Protein AF-A0A059F4W1-F1 (afdb_monomer_lite)

Organism: NCBI:txid1288291

pLDDT: mean 73.57, std 13.27, range [33.0, 90.62]

Sequence (244 aa):
MSGSIVKYNHYIINFSDRKYMVKIEAQKPIFFHAFVGLFIDFLKERACNKANVSKEEYACIFYENGNKADLLIYELPKFLPILLCFTEENFRGRYDVFIDKRKKFSPFLSQNENFEAIKETIFTALDYDPYEILMFSIFYEFVSGGFRSVNDKNSERIFIIYYDRVGSSDTEYLDLNVLLEQWKKEKIVYDSVYEAYIFLVSKYYKCYGNRYNDKNDLLNNIRAFKWTAYNSLCDFFYSNVIKG

Foldseek 3Di:
DDDDDFDWDWDWDDDPPDIDIDIHGPPDPCVVVVVVVVVLVVLLVVLLVLLVHDPVRSCLLPPPDDLVLLVVCVVPVCFVPPPPCPDLVSLVVLVVQLLVVLVVVDPPPPDDDDPPLLLVVLCVLVVSDSLSSLLVVLLLCLQLVRNPWDADPVVRWIWRFGDLDDPDPDTDTDTPVVVSVVSCVSDDDDPGSSSSLSNSLSNCCVVNVVSDPDSVVSSVSSSVSSVSSSVSVCSSPVVDPPDD

Radius of gyration: 20.72 Å; chains: 1; bounding box: 54×34×72 Å

Secondary structure (DSSP, 8-state):
-------EEEEEEEETTEEEEEEEETT-TTHHHHHHHHHHHHHHHHHHHHHT--HHHHHHHHTSS--HHHHHHHH-TTSTT-----SHHHHHHHHHHHHHHHHHH-TT-SS---HHHHHHHHHHHTTT-HHHHHHHHHHHHHHTTTT-EEEETTTTEEEEEEESSTT---EEEEEHHHHHHHHHTT----SSHHHHHHHHHHHHHHHHGGG-SSHHHHHHHHHHHHHHHHHHHHHHHHS-----

Structure (mmCIF, N/CA/C/O backbone):
data_AF-A0A059F4W1-F1
#
_entry.id   AF-A0A059F4W1-F1
#
loop_
_atom_site.group_PDB
_atom_site.id
_atom_site.type_symbol
_atom_site.label_atom_id
_atom_site.label_alt_id
_atom_site.label_comp_id
_atom_site.label_asym_id
_atom_site.label_entity_id
_atom_site.label_seq_id
_atom_site.pdbx_PDB_ins_code
_atom_site.Cartn_x
_atom_site.Cartn_y
_atom_site.Cartn_z
_atom_site.occupancy
_atom_site.B_iso_or_equiv
_atom_site.auth_seq_id
_atom_site.auth_comp_id
_atom_site.auth_asym_id
_atom_site.auth_atom_id
_atom_site.pdbx_PDB_model_num
ATOM 1 N N . MET A 1 1 ? 28.830 -19.624 -43.739 1.00 43.19 1 MET A N 1
ATOM 2 C CA . MET A 1 1 ? 28.149 -19.181 -42.503 1.00 43.19 1 MET A CA 1
ATOM 3 C C . MET A 1 1 ? 27.152 -18.098 -42.887 1.00 43.19 1 MET A C 1
ATOM 5 O O . MET A 1 1 ? 27.571 -16.999 -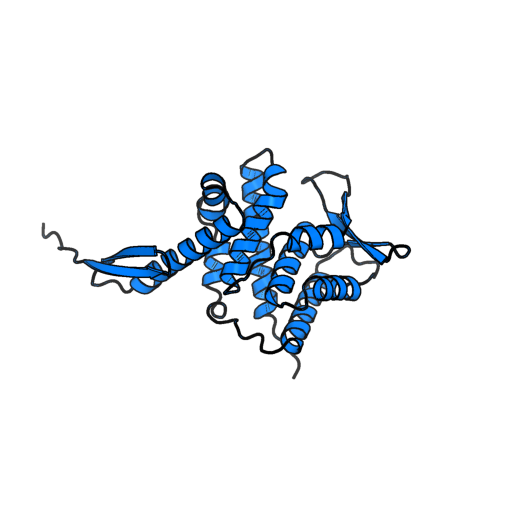43.216 1.00 43.19 1 MET A O 1
ATOM 9 N N . SER A 1 2 ? 25.860 -18.414 -42.964 1.00 43.94 2 SER A N 1
ATOM 10 C CA . SER A 1 2 ? 24.815 -17.423 -43.247 1.00 43.94 2 SER A CA 1
ATOM 11 C C . SER A 1 2 ? 24.409 -16.743 -41.939 1.00 43.94 2 SER A C 1
ATOM 13 O O . SER A 1 2 ? 23.657 -17.316 -41.153 1.00 43.94 2 SER A O 1
ATOM 15 N N . GLY A 1 3 ? 24.936 -15.546 -41.680 1.00 46.75 3 GLY A N 1
ATOM 16 C CA . GLY A 1 3 ? 24.460 -14.710 -40.580 1.00 46.75 3 GLY A CA 1
ATOM 17 C C . GLY A 1 3 ? 23.055 -14.207 -40.901 1.00 46.75 3 GLY A C 1
ATOM 18 O O . GLY A 1 3 ? 22.862 -13.496 -41.885 1.00 46.75 3 GLY A O 1
ATOM 19 N N . SER A 1 4 ? 22.059 -14.601 -40.113 1.00 56.94 4 SER A N 1
ATOM 20 C CA . SER A 1 4 ? 20.699 -14.080 -40.250 1.00 56.94 4 SER A CA 1
ATOM 21 C C . SER A 1 4 ? 20.681 -12.588 -39.906 1.00 56.94 4 SER A C 1
ATOM 23 O O . SER A 1 4 ? 21.020 -12.207 -38.785 1.00 56.94 4 SER A O 1
ATOM 25 N N . ILE A 1 5 ? 20.281 -11.739 -40.857 1.00 63.88 5 ILE A N 1
ATOM 26 C CA . ILE A 1 5 ? 20.076 -10.304 -40.620 1.00 63.88 5 ILE A CA 1
ATOM 27 C C . ILE A 1 5 ? 18.835 -10.138 -39.740 1.00 63.88 5 ILE A C 1
ATOM 29 O O . ILE A 1 5 ? 17.708 -10.348 -40.192 1.00 63.88 5 ILE A O 1
ATOM 33 N N . VAL A 1 6 ? 19.043 -9.743 -38.487 1.00 68.62 6 VAL A N 1
ATOM 34 C CA . VAL A 1 6 ? 17.960 -9.439 -37.548 1.00 68.62 6 VAL A CA 1
ATOM 35 C C . VAL A 1 6 ? 17.424 -8.032 -37.833 1.00 68.62 6 VAL A C 1
ATOM 37 O O . VAL A 1 6 ? 18.150 -7.044 -37.712 1.00 68.62 6 VAL A O 1
ATOM 40 N N . LYS A 1 7 ? 16.150 -7.927 -38.231 1.00 73.50 7 LYS A N 1
ATOM 41 C CA . LYS A 1 7 ? 15.464 -6.642 -38.461 1.00 73.50 7 LYS A CA 1
ATOM 42 C C . LYS A 1 7 ? 14.789 -6.155 -37.180 1.00 73.50 7 LYS A C 1
ATOM 44 O O . LYS A 1 7 ? 14.192 -6.949 -36.459 1.00 73.50 7 LYS A O 1
ATOM 49 N N . TYR A 1 8 ? 14.824 -4.847 -36.939 1.00 76.62 8 TYR A N 1
ATOM 50 C CA . TYR A 1 8 ? 14.195 -4.216 -35.778 1.00 76.62 8 TYR A CA 1
ATOM 51 C C . TYR A 1 8 ? 13.248 -3.093 -36.195 1.00 76.62 8 TYR A C 1
ATOM 53 O O . TYR A 1 8 ? 13.583 -2.285 -37.059 1.00 76.62 8 TYR A O 1
ATOM 61 N N . ASN A 1 9 ? 12.115 -3.010 -35.509 1.00 76.94 9 ASN A N 1
ATOM 62 C CA . ASN A 1 9 ? 11.211 -1.871 -35.514 1.00 76.94 9 ASN A CA 1
ATOM 63 C C . ASN A 1 9 ? 11.560 -0.952 -34.334 1.00 76.94 9 ASN A C 1
ATOM 65 O O . ASN A 1 9 ? 11.862 -1.428 -33.236 1.00 76.94 9 ASN A O 1
ATOM 69 N N . HIS A 1 10 ? 11.511 0.360 -34.563 1.00 77.69 10 HIS A N 1
ATOM 70 C CA . HIS A 1 10 ? 11.694 1.371 -33.524 1.00 77.69 10 HIS A CA 1
ATOM 71 C C . HIS A 1 10 ? 10.346 2.014 -33.221 1.00 77.69 10 HIS A C 1
ATOM 73 O O . HIS A 1 10 ? 9.635 2.424 -34.137 1.00 77.69 10 HIS A O 1
ATOM 79 N N . TYR A 1 11 ? 10.010 2.112 -31.942 1.00 73.62 11 TYR A N 1
ATOM 80 C CA . TYR A 1 11 ? 8.779 2.725 -31.465 1.00 73.62 11 TYR A CA 1
ATOM 81 C C . TYR A 1 11 ? 9.118 3.856 -30.505 1.00 73.62 11 TYR A C 1
ATOM 83 O O . TYR A 1 11 ? 10.045 3.731 -29.706 1.00 73.62 11 TYR A O 1
ATOM 91 N N . ILE A 1 12 ? 8.358 4.947 -30.573 1.00 74.00 12 ILE A N 1
ATOM 92 C CA . ILE A 1 12 ? 8.435 6.045 -29.610 1.00 74.00 12 ILE A CA 1
ATOM 93 C C . ILE A 1 12 ? 7.161 5.997 -28.775 1.00 74.00 12 ILE A C 1
ATOM 95 O O . ILE A 1 12 ? 6.064 6.147 -29.309 1.00 74.00 12 ILE A O 1
ATOM 99 N N . ILE A 1 13 ? 7.314 5.782 -27.472 1.00 70.94 13 ILE A N 1
ATOM 100 C CA . ILE A 1 13 ? 6.224 5.829 -26.499 1.00 70.94 13 ILE A CA 1
ATOM 101 C C . ILE A 1 13 ? 6.295 7.187 -25.808 1.00 70.94 13 ILE A C 1
ATOM 103 O O . ILE A 1 13 ? 7.327 7.535 -25.233 1.00 70.94 13 ILE A O 1
ATOM 107 N N . ASN A 1 14 ? 5.207 7.951 -25.878 1.00 69.81 14 ASN A N 1
ATOM 108 C CA . ASN A 1 14 ? 5.095 9.240 -25.204 1.00 69.81 14 ASN A CA 1
ATOM 109 C C . ASN A 1 14 ? 4.297 9.056 -23.909 1.00 69.81 14 ASN A C 1
ATOM 111 O O . ASN A 1 14 ? 3.126 8.682 -23.960 1.00 69.81 14 ASN A O 1
ATOM 115 N N . PHE A 1 15 ? 4.922 9.352 -22.777 1.00 71.12 15 PHE A N 1
ATOM 116 C CA . PHE A 1 15 ? 4.223 9.698 -21.542 1.00 71.12 15 PHE A CA 1
ATOM 117 C C . PHE A 1 15 ? 4.171 11.226 -21.437 1.00 71.12 15 PHE A C 1
ATOM 119 O O . PHE A 1 15 ? 4.943 11.909 -22.107 1.00 71.12 15 PHE A O 1
ATOM 126 N N . SER A 1 16 ? 3.237 11.771 -20.658 1.00 65.06 16 SER A N 1
ATOM 127 C CA . SER A 1 16 ? 2.853 13.195 -20.643 1.00 65.06 16 SER A CA 1
ATOM 128 C C . SER A 1 16 ? 4.031 14.183 -20.686 1.00 65.06 16 SER A C 1
ATOM 130 O O . SER A 1 16 ? 3.955 15.207 -21.357 1.00 65.06 16 SER A O 1
ATOM 132 N N . ASP A 1 17 ? 5.128 13.854 -20.007 1.00 70.44 17 ASP A N 1
ATOM 133 C CA . ASP A 1 17 ? 6.352 14.642 -19.864 1.00 70.44 17 ASP A CA 1
ATOM 134 C C . ASP A 1 17 ? 7.602 13.986 -20.494 1.00 70.44 17 ASP A C 1
ATOM 136 O O . ASP A 1 17 ? 8.687 14.569 -20.452 1.00 70.44 17 ASP A O 1
ATOM 140 N N . ARG A 1 18 ? 7.501 12.778 -21.074 1.00 68.94 18 ARG A N 1
ATOM 141 C CA . ARG A 1 18 ? 8.666 11.951 -21.451 1.00 68.94 18 ARG A CA 1
ATOM 142 C C . ARG A 1 18 ? 8.476 11.131 -22.716 1.00 68.94 18 ARG A C 1
ATOM 144 O O . ARG A 1 18 ? 7.377 10.719 -23.069 1.00 68.94 18 ARG A O 1
ATOM 151 N N . LYS A 1 19 ? 9.592 10.817 -23.375 1.00 72.25 19 LYS A N 1
ATOM 152 C CA . LYS A 1 19 ? 9.617 9.968 -24.572 1.00 72.25 19 LYS A CA 1
ATOM 153 C C . LYS A 1 19 ? 10.602 8.827 -24.389 1.00 72.25 19 LYS A C 1
ATOM 155 O O . LYS A 1 19 ? 11.774 9.067 -24.113 1.00 72.25 19 LYS A O 1
ATOM 160 N N . TYR A 1 20 ? 10.133 7.603 -24.594 1.00 72.50 20 TYR A N 1
ATOM 161 C CA . TYR A 1 20 ? 10.952 6.398 -24.536 1.00 72.50 20 TYR A CA 1
ATOM 162 C C . TYR A 1 20 ? 11.044 5.782 -25.928 1.00 72.50 20 TYR A C 1
ATOM 164 O O . TYR A 1 20 ? 10.028 5.575 -26.593 1.00 72.50 20 TYR A O 1
ATOM 172 N N . MET A 1 21 ? 12.265 5.487 -26.374 1.00 75.56 21 MET A N 1
ATOM 173 C CA . MET A 1 21 ? 12.501 4.778 -27.628 1.00 75.56 21 MET A CA 1
ATOM 174 C C . MET A 1 21 ? 12.698 3.289 -27.348 1.00 75.56 21 MET A C 1
ATOM 176 O O . MET A 1 21 ? 13.573 2.911 -26.572 1.00 75.56 21 MET A O 1
ATOM 180 N N . VAL A 1 22 ? 11.914 2.443 -28.013 1.00 74.56 22 VAL A N 1
ATOM 181 C CA . VAL A 1 22 ? 11.962 0.984 -27.866 1.00 74.56 22 VAL A CA 1
ATOM 182 C C . VAL A 1 22 ? 12.352 0.348 -29.182 1.00 74.56 22 VAL A C 1
ATOM 184 O O . VAL A 1 22 ? 11.767 0.646 -30.223 1.00 74.56 22 VAL A O 1
ATOM 187 N N . LYS A 1 23 ? 13.323 -0.561 -29.128 1.00 76.00 23 LYS A N 1
ATOM 188 C CA . LYS A 1 23 ? 13.773 -1.342 -30.276 1.00 76.00 23 LYS A CA 1
ATOM 189 C C . LYS A 1 23 ? 13.290 -2.781 -30.127 1.00 76.00 23 LYS A C 1
ATOM 191 O O . LYS A 1 23 ? 13.710 -3.477 -29.208 1.00 76.00 23 LYS A O 1
ATOM 196 N N . ILE A 1 24 ? 12.416 -3.228 -31.026 1.00 72.62 24 ILE A N 1
ATOM 197 C CA . ILE A 1 24 ? 11.825 -4.573 -30.992 1.00 72.62 24 ILE A CA 1
ATOM 198 C C . ILE A 1 24 ? 12.154 -5.304 -32.279 1.00 72.62 24 ILE A C 1
ATOM 200 O O . ILE A 1 24 ? 12.015 -4.767 -33.373 1.00 72.62 24 ILE A O 1
ATOM 204 N N . GLU A 1 25 ? 12.612 -6.540 -32.146 1.00 76.25 25 GLU A N 1
ATOM 205 C CA . GLU A 1 25 ? 12.881 -7.417 -33.279 1.00 76.25 25 GLU A CA 1
ATOM 206 C C . GLU A 1 25 ? 11.587 -7.675 -34.068 1.00 76.25 25 GLU A C 1
ATOM 208 O O . GLU A 1 25 ? 10.574 -8.068 -33.491 1.00 76.25 25 GLU A O 1
ATOM 213 N N . ALA A 1 26 ? 11.610 -7.447 -35.384 1.00 68.88 26 ALA A N 1
ATOM 214 C CA . ALA A 1 26 ? 10.421 -7.306 -36.235 1.00 68.88 26 ALA A CA 1
ATOM 215 C C . ALA A 1 26 ? 9.505 -8.548 -36.298 1.00 68.88 26 ALA A C 1
ATOM 217 O O . ALA A 1 26 ? 8.398 -8.458 -36.820 1.00 68.88 26 ALA A O 1
ATOM 218 N N . GLN A 1 27 ? 9.951 -9.693 -35.776 1.00 63.31 27 GLN A N 1
ATOM 219 C CA . GLN A 1 27 ? 9.205 -10.956 -35.755 1.00 63.31 27 GLN A CA 1
ATOM 220 C C . GLN A 1 27 ? 8.781 -11.407 -34.348 1.00 63.31 27 GLN A C 1
ATOM 222 O O . GLN A 1 27 ? 8.190 -12.475 -34.206 1.00 63.31 27 GLN A O 1
ATOM 227 N N . LYS A 1 28 ? 9.065 -10.627 -33.296 1.00 62.00 28 LYS A N 1
ATOM 228 C CA . LYS A 1 28 ? 8.727 -11.002 -31.917 1.00 62.00 28 LYS A CA 1
ATOM 229 C C . LYS A 1 28 ? 7.525 -10.202 -31.398 1.00 62.00 28 LYS A C 1
ATOM 231 O O . LYS A 1 28 ? 7.592 -8.974 -31.380 1.00 62.00 28 LYS A O 1
ATOM 236 N N . PRO A 1 29 ? 6.473 -10.850 -30.857 1.00 58.56 29 PRO A N 1
ATOM 237 C CA . PRO A 1 29 ? 5.315 -10.176 -30.253 1.00 58.56 29 PRO A CA 1
ATOM 238 C C . PRO A 1 29 ? 5.623 -9.551 -28.869 1.00 58.56 29 PRO A C 1
ATOM 240 O O . PRO A 1 29 ? 4.746 -9.399 -28.025 1.00 58.56 29 PRO A O 1
ATOM 243 N N . ILE A 1 30 ? 6.881 -9.167 -28.615 1.00 67.62 30 ILE A N 1
ATOM 244 C CA . ILE A 1 30 ? 7.380 -8.676 -27.317 1.00 67.62 30 ILE A CA 1
ATOM 245 C C . ILE A 1 30 ? 6.991 -7.207 -27.063 1.00 67.62 30 ILE A C 1
ATOM 247 O O . ILE A 1 30 ? 7.173 -6.714 -25.953 1.00 67.62 30 ILE A O 1
ATOM 251 N N . PHE A 1 31 ? 6.393 -6.509 -28.040 1.00 67.75 31 PHE A N 1
ATOM 252 C CA . PHE A 1 31 ? 6.017 -5.094 -27.903 1.00 67.75 31 PHE A CA 1
ATOM 253 C C . PHE A 1 31 ? 5.207 -4.806 -26.637 1.00 67.75 31 PHE A C 1
ATOM 255 O O . PHE A 1 31 ? 5.549 -3.887 -25.900 1.00 67.75 31 PHE A O 1
ATOM 262 N N . PHE A 1 32 ? 4.196 -5.627 -26.344 1.00 66.75 32 PHE A N 1
ATOM 263 C CA . PHE A 1 32 ? 3.373 -5.454 -25.148 1.00 66.75 32 PHE A CA 1
ATOM 264 C C . PHE A 1 32 ? 4.197 -5.552 -23.857 1.00 66.75 32 PHE A C 1
ATOM 266 O O . PHE A 1 32 ? 4.068 -4.703 -22.985 1.00 66.75 32 PHE A O 1
ATOM 273 N N . HIS A 1 33 ? 5.106 -6.523 -23.759 1.00 68.44 33 HIS A N 1
ATOM 274 C CA . HIS A 1 33 ? 5.934 -6.722 -22.566 1.00 68.44 33 HIS A CA 1
ATOM 275 C C . HIS A 1 33 ? 6.939 -5.580 -22.376 1.00 68.44 33 HIS A C 1
ATOM 277 O O . HIS A 1 33 ? 7.128 -5.099 -21.262 1.00 68.44 33 HIS A O 1
ATOM 283 N N . ALA A 1 34 ? 7.549 -5.107 -23.468 1.00 69.00 34 ALA A N 1
ATOM 284 C CA . ALA A 1 34 ? 8.458 -3.964 -23.432 1.00 69.00 34 ALA A CA 1
ATOM 285 C C . ALA A 1 34 ? 7.727 -2.661 -23.060 1.00 69.00 34 ALA A C 1
ATOM 287 O O . ALA A 1 34 ? 8.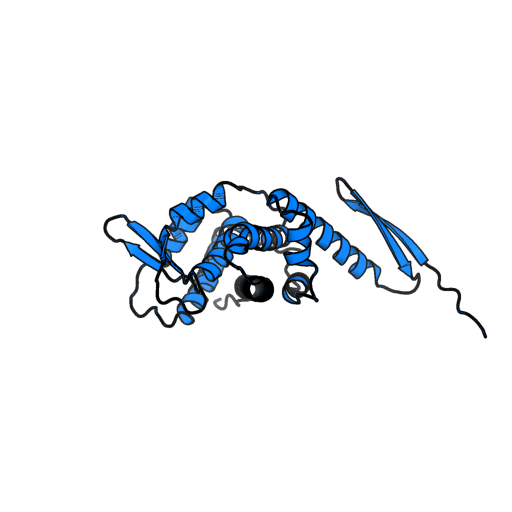234 -1.876 -22.262 1.00 69.00 34 ALA A O 1
ATOM 288 N N . PHE A 1 35 ? 6.524 -2.449 -23.601 1.00 72.25 35 PHE A N 1
ATOM 289 C CA . PHE A 1 35 ? 5.665 -1.321 -23.244 1.00 72.25 35 PHE A CA 1
ATOM 290 C C . PHE A 1 35 ? 5.259 -1.366 -21.765 1.00 72.25 35 PHE A C 1
ATOM 292 O O . PHE A 1 35 ? 5.414 -0.368 -21.067 1.00 72.25 35 PHE A O 1
ATOM 299 N N . VAL A 1 36 ? 4.792 -2.521 -21.280 1.00 72.44 36 VAL A N 1
ATOM 300 C CA . VAL A 1 36 ? 4.398 -2.714 -19.877 1.00 72.44 36 VAL A CA 1
ATOM 301 C C . VAL A 1 36 ? 5.580 -2.438 -18.950 1.00 72.44 36 VAL A C 1
ATOM 303 O O . VAL A 1 36 ? 5.426 -1.666 -18.012 1.00 72.44 36 VAL A O 1
ATOM 306 N N . GLY A 1 37 ? 6.773 -2.964 -19.248 1.00 74.62 37 GLY A N 1
ATOM 307 C CA . GLY A 1 37 ? 7.982 -2.681 -18.466 1.00 74.62 37 GLY A CA 1
ATOM 308 C C . GLY A 1 37 ? 8.304 -1.184 -18.365 1.00 74.62 37 GLY A C 1
ATOM 309 O O . GLY A 1 37 ? 8.544 -0.677 -17.274 1.00 74.62 37 GLY A O 1
ATOM 310 N N . LEU A 1 38 ? 8.228 -0.448 -19.477 1.00 76.25 38 LEU A N 1
ATOM 311 C CA . LEU A 1 38 ? 8.472 0.999 -19.472 1.00 76.25 38 LEU A CA 1
ATOM 312 C C . LEU A 1 38 ? 7.396 1.796 -18.740 1.00 76.25 38 LEU A C 1
ATOM 314 O O . LEU A 1 38 ? 7.713 2.760 -18.049 1.00 76.25 38 LEU A O 1
ATOM 318 N N . PHE A 1 39 ? 6.132 1.406 -18.888 1.00 75.94 39 PHE A N 1
ATOM 319 C CA . PHE A 1 39 ? 5.036 2.029 -18.156 1.00 75.94 39 PHE A CA 1
ATOM 320 C C . PHE A 1 39 ? 5.203 1.841 -16.646 1.00 75.94 39 PHE A C 1
ATOM 322 O O . PHE A 1 39 ? 5.005 2.774 -15.873 1.00 75.94 39 PHE A O 1
ATOM 329 N N . ILE A 1 40 ? 5.633 0.651 -16.233 1.00 76.88 40 ILE A N 1
ATOM 330 C CA . ILE A 1 40 ? 5.934 0.330 -14.842 1.00 76.88 40 ILE A CA 1
ATOM 331 C C . ILE A 1 40 ? 7.048 1.218 -14.305 1.00 76.88 40 ILE A C 1
ATOM 333 O O . ILE A 1 40 ? 6.881 1.834 -13.255 1.00 76.88 40 ILE A O 1
ATOM 337 N N . ASP A 1 41 ? 8.170 1.302 -15.013 1.00 79.88 41 ASP A N 1
ATOM 338 C CA . ASP A 1 41 ? 9.300 2.103 -14.554 1.00 79.88 41 ASP A CA 1
ATOM 339 C C . ASP A 1 41 ? 8.945 3.596 -14.504 1.00 79.88 41 ASP A C 1
ATOM 341 O O . ASP A 1 41 ? 9.318 4.280 -13.552 1.00 79.88 41 ASP A O 1
ATOM 345 N N . PHE A 1 42 ? 8.128 4.079 -15.447 1.00 80.50 42 PHE A N 1
ATOM 346 C CA . PHE A 1 42 ? 7.547 5.421 -15.392 1.00 80.50 42 PHE A CA 1
ATOM 347 C C . PHE A 1 42 ? 6.709 5.643 -14.121 1.00 80.50 42 PHE A C 1
ATOM 349 O O . PHE A 1 42 ? 6.906 6.638 -13.419 1.00 80.50 42 PHE A O 1
ATOM 356 N N . LEU A 1 43 ? 5.799 4.718 -13.791 1.00 78.94 43 LEU A N 1
ATOM 357 C CA . LEU A 1 43 ? 4.984 4.815 -12.577 1.00 78.94 43 LEU A CA 1
ATOM 358 C C . LEU A 1 43 ? 5.840 4.769 -11.310 1.00 78.94 43 LEU A C 1
ATOM 360 O O . LEU A 1 43 ? 5.574 5.527 -10.375 1.00 78.94 43 LEU A O 1
ATOM 364 N N . LYS A 1 44 ? 6.876 3.920 -11.277 1.00 84.12 44 LYS A N 1
ATOM 365 C CA . LYS A 1 44 ? 7.756 3.838 -10.111 1.00 84.12 44 LYS A CA 1
ATOM 366 C C . LYS A 1 44 ? 8.523 5.124 -9.896 1.00 84.12 44 LYS A C 1
ATOM 368 O O . LYS A 1 44 ? 8.545 5.632 -8.782 1.00 84.12 44 LYS A O 1
ATOM 373 N N . GLU A 1 45 ? 9.099 5.678 -10.954 1.00 81.81 45 GLU A N 1
ATOM 374 C CA . GLU A 1 45 ? 9.836 6.929 -10.857 1.00 81.81 45 GLU A CA 1
ATOM 375 C C . GLU A 1 45 ? 8.928 8.081 -10.413 1.00 81.81 45 GLU A C 1
ATOM 377 O O . GLU A 1 45 ? 9.275 8.828 -9.498 1.00 81.81 45 GLU A O 1
ATOM 382 N N . ARG A 1 46 ? 7.723 8.189 -10.987 1.00 80.81 46 ARG A N 1
ATOM 383 C CA . ARG A 1 46 ? 6.735 9.196 -10.581 1.00 80.81 46 ARG A CA 1
ATOM 384 C C . ARG A 1 46 ? 6.363 9.063 -9.099 1.00 80.81 46 ARG A C 1
ATOM 386 O O . ARG A 1 46 ? 6.345 10.069 -8.390 1.00 80.81 46 ARG A O 1
ATOM 393 N N . ALA A 1 47 ? 6.098 7.849 -8.619 1.00 80.69 47 ALA A N 1
ATOM 394 C CA . ALA A 1 47 ? 5.762 7.596 -7.218 1.00 80.69 47 ALA A CA 1
ATOM 395 C C . ALA A 1 47 ? 6.946 7.855 -6.265 1.00 80.69 47 ALA A C 1
ATOM 397 O O . ALA A 1 47 ? 6.759 8.462 -5.212 1.00 80.69 47 ALA A O 1
ATOM 398 N N . CYS A 1 48 ? 8.169 7.465 -6.635 1.00 83.25 48 CYS A N 1
ATOM 399 C CA . CYS A 1 48 ? 9.386 7.767 -5.875 1.00 83.25 48 CYS A CA 1
ATOM 400 C C . CYS A 1 48 ? 9.654 9.269 -5.776 1.00 83.25 48 CYS A C 1
ATOM 402 O O . CYS A 1 48 ? 9.964 9.756 -4.691 1.00 83.25 48 CYS A O 1
ATOM 404 N N . ASN A 1 49 ? 9.452 10.013 -6.865 1.00 82.62 49 ASN A N 1
ATOM 405 C CA . ASN A 1 49 ? 9.571 11.469 -6.857 1.00 82.62 49 ASN A CA 1
ATOM 406 C C . ASN A 1 49 ? 8.554 12.100 -5.898 1.00 82.62 49 ASN A C 1
ATOM 408 O O . ASN A 1 49 ? 8.925 12.940 -5.084 1.00 82.62 49 ASN A O 1
ATOM 412 N N . LYS A 1 50 ? 7.290 11.652 -5.930 1.00 80.19 50 LYS A N 1
ATOM 413 C CA . LYS A 1 50 ? 6.257 12.105 -4.981 1.00 80.19 50 LYS A CA 1
ATOM 414 C C . LYS A 1 50 ? 6.620 11.790 -3.522 1.00 80.19 50 LYS A C 1
ATOM 416 O O . LYS A 1 50 ? 6.334 12.589 -2.637 1.00 80.19 50 LYS A O 1
ATOM 421 N N . ALA A 1 51 ? 7.270 10.654 -3.272 1.00 81.56 51 ALA A N 1
ATOM 422 C CA . ALA A 1 51 ? 7.724 10.250 -1.943 1.00 81.56 51 ALA A CA 1
ATOM 423 C C . ALA A 1 51 ? 9.036 10.932 -1.490 1.00 81.56 51 ALA A C 1
ATOM 425 O O . ALA A 1 51 ? 9.404 10.800 -0.321 1.00 81.56 51 ALA A O 1
ATOM 426 N N . ASN A 1 52 ? 9.713 11.696 -2.358 1.00 86.31 52 ASN A N 1
ATOM 427 C CA . ASN A 1 52 ? 11.067 12.232 -2.148 1.00 86.31 52 ASN A CA 1
ATOM 428 C C . ASN A 1 52 ? 12.131 11.141 -1.915 1.00 86.31 52 ASN A C 1
ATOM 430 O O . ASN A 1 52 ? 12.972 11.275 -1.030 1.00 86.31 52 ASN A O 1
ATOM 434 N N . VAL A 1 53 ? 12.077 10.061 -2.697 1.00 87.75 53 VAL A N 1
ATOM 435 C CA . VAL A 1 53 ? 13.047 8.954 -2.668 1.00 87.75 53 VAL A CA 1
ATOM 436 C C . VAL A 1 53 ? 14.206 9.244 -3.631 1.00 87.75 53 VAL A C 1
ATOM 438 O O . VAL A 1 53 ? 13.977 9.593 -4.791 1.00 87.75 53 VAL A O 1
ATOM 441 N N . SER A 1 54 ? 15.451 9.097 -3.167 1.00 89.62 54 SER A N 1
ATOM 442 C CA . SER A 1 54 ? 16.672 9.308 -3.956 1.00 89.62 54 SER A CA 1
ATOM 443 C C . SER A 1 54 ? 16.861 8.229 -5.030 1.00 89.62 54 SER A C 1
ATOM 445 O O . SER A 1 54 ? 16.221 7.177 -5.021 1.00 89.62 54 SER A O 1
ATOM 447 N N . LYS A 1 55 ? 17.789 8.448 -5.967 1.00 87.19 55 LYS A N 1
ATOM 448 C CA . LYS A 1 55 ? 18.111 7.450 -6.997 1.00 87.19 55 LYS A CA 1
ATOM 449 C C . LYS A 1 55 ? 18.719 6.172 -6.402 1.00 87.19 55 LYS A C 1
ATOM 451 O O . LYS A 1 55 ? 18.454 5.075 -6.894 1.00 87.19 55 LYS A O 1
ATOM 456 N N . GLU A 1 56 ? 19.531 6.309 -5.361 1.00 87.69 56 GLU A N 1
ATOM 457 C CA . GLU A 1 56 ? 20.149 5.203 -4.629 1.00 87.69 56 GLU A CA 1
ATOM 458 C C . GLU A 1 56 ? 19.089 4.389 -3.879 1.00 87.69 56 GLU A C 1
ATOM 460 O O . GLU A 1 56 ? 19.069 3.160 -3.965 1.00 87.69 56 GLU A O 1
ATOM 465 N N . GLU A 1 57 ? 18.166 5.074 -3.205 1.00 88.44 57 GLU A N 1
ATOM 466 C CA . GLU A 1 57 ? 17.042 4.454 -2.502 1.00 88.44 57 GLU A CA 1
ATOM 467 C C . GLU A 1 57 ? 16.097 3.757 -3.489 1.00 88.44 57 GLU A C 1
ATOM 469 O O . GLU A 1 57 ? 15.720 2.606 -3.289 1.00 88.44 57 GLU A O 1
ATOM 474 N N . TYR A 1 58 ? 15.797 4.400 -4.619 1.00 88.25 58 TYR A N 1
ATOM 475 C CA . TYR A 1 58 ? 15.021 3.810 -5.707 1.00 88.25 58 TYR A CA 1
ATOM 476 C C . TYR A 1 58 ? 15.627 2.487 -6.194 1.00 88.25 58 TYR A C 1
ATOM 478 O O . TYR A 1 58 ? 14.921 1.482 -6.326 1.00 88.25 58 TYR A O 1
ATOM 486 N N . ALA A 1 59 ? 16.944 2.458 -6.415 1.00 85.38 59 ALA A N 1
ATOM 487 C CA . ALA A 1 59 ? 17.641 1.247 -6.828 1.00 85.38 59 ALA A CA 1
ATOM 488 C C . ALA A 1 59 ? 17.596 0.150 -5.753 1.00 85.38 59 ALA A C 1
ATOM 490 O O . ALA A 1 59 ? 17.386 -1.017 -6.090 1.00 85.38 59 ALA A O 1
ATOM 491 N N . CYS A 1 60 ? 17.723 0.526 -4.478 1.00 84.56 60 CYS A N 1
ATOM 492 C CA . CYS A 1 60 ? 17.570 -0.383 -3.341 1.00 84.56 60 CYS A CA 1
ATOM 493 C C . CYS A 1 60 ? 16.172 -1.025 -3.315 1.00 84.56 60 CYS A C 1
ATOM 495 O O . CYS A 1 60 ? 16.038 -2.237 -3.148 1.00 84.56 60 CYS A O 1
ATOM 497 N N . ILE A 1 61 ? 15.125 -0.230 -3.551 1.00 85.62 61 ILE A N 1
ATOM 498 C CA . ILE A 1 61 ? 13.739 -0.696 -3.491 1.00 85.62 61 ILE A CA 1
ATOM 499 C C . ILE A 1 61 ? 13.386 -1.584 -4.698 1.00 85.62 61 ILE A C 1
ATOM 501 O O . ILE A 1 61 ? 12.703 -2.597 -4.517 1.00 85.62 61 ILE A O 1
ATOM 505 N N . PHE A 1 62 ? 13.805 -1.229 -5.923 1.00 83.50 62 PHE A N 1
ATOM 506 C CA . PHE A 1 62 ? 13.247 -1.811 -7.161 1.00 83.50 62 PHE A CA 1
ATOM 507 C C . PHE A 1 62 ? 14.224 -2.540 -8.095 1.00 83.50 62 PHE A C 1
ATOM 509 O O . PHE A 1 62 ? 13.744 -3.233 -8.994 1.00 83.50 62 PHE A O 1
ATOM 516 N N . TYR A 1 63 ? 15.547 -2.425 -7.928 1.00 73.12 63 TYR A N 1
ATOM 517 C CA . TYR A 1 63 ? 16.511 -2.974 -8.898 1.00 73.12 63 TYR A CA 1
ATOM 518 C C . TYR A 1 63 ? 17.420 -4.098 -8.385 1.00 73.12 63 TYR A C 1
ATOM 520 O O . TYR A 1 63 ? 18.110 -4.714 -9.199 1.00 73.12 63 TYR A O 1
ATOM 528 N N . GLU A 1 64 ? 17.405 -4.455 -7.098 1.00 62.69 64 GLU A N 1
ATOM 529 C CA . GLU A 1 64 ? 18.168 -5.621 -6.630 1.00 62.69 64 GLU A CA 1
ATOM 530 C C . GLU A 1 64 ? 17.401 -6.943 -6.804 1.00 62.69 64 GLU A C 1
ATOM 532 O O . GLU A 1 64 ? 16.340 -7.151 -6.219 1.00 62.69 64 GLU A O 1
ATOM 537 N N . ASN A 1 65 ? 17.975 -7.844 -7.618 1.00 50.34 65 ASN A N 1
ATOM 538 C CA . ASN A 1 65 ? 17.589 -9.243 -7.846 1.00 50.34 65 ASN A CA 1
ATOM 539 C C . ASN A 1 65 ? 16.081 -9.527 -7.754 1.00 50.34 65 ASN A C 1
ATOM 541 O O . ASN A 1 65 ? 15.600 -10.117 -6.788 1.00 50.34 65 ASN A O 1
ATOM 545 N N . GLY A 1 66 ? 15.365 -9.141 -8.816 1.00 52.84 66 GLY A N 1
ATOM 546 C CA . GLY A 1 66 ? 14.094 -9.734 -9.239 1.00 52.84 66 GLY A CA 1
ATOM 547 C C . GLY A 1 66 ? 13.077 -9.937 -8.123 1.00 52.84 66 GLY A C 1
ATOM 548 O O . GLY A 1 66 ? 12.770 -11.076 -7.761 1.00 52.84 66 GLY A O 1
ATOM 549 N N . ASN A 1 67 ? 12.520 -8.850 -7.592 1.00 58.34 67 ASN A N 1
ATOM 550 C CA . ASN A 1 67 ? 11.408 -8.985 -6.669 1.00 58.34 67 ASN A CA 1
ATOM 551 C C . ASN A 1 67 ? 10.149 -9.433 -7.427 1.00 58.34 67 ASN A C 1
ATOM 553 O O . ASN A 1 67 ? 9.494 -8.647 -8.110 1.00 58.34 67 ASN A O 1
ATOM 557 N N . LYS A 1 68 ? 9.815 -10.722 -7.301 1.00 64.25 68 LYS A N 1
ATOM 558 C CA . LYS A 1 68 ? 8.632 -11.322 -7.927 1.00 64.25 68 LYS A CA 1
ATOM 559 C C . LYS A 1 68 ? 7.336 -10.638 -7.500 1.00 64.25 68 LYS A C 1
ATOM 561 O O . LYS A 1 68 ? 6.419 -10.621 -8.301 1.00 64.25 68 LYS A O 1
ATOM 566 N N . ALA A 1 69 ? 7.248 -10.061 -6.298 1.00 66.88 69 ALA A N 1
ATOM 567 C CA . ALA A 1 69 ? 6.026 -9.397 -5.838 1.00 66.88 69 ALA A CA 1
ATOM 568 C C . ALA A 1 69 ? 5.659 -8.190 -6.715 1.00 66.88 69 ALA A C 1
ATOM 570 O O . ALA A 1 69 ? 4.492 -8.027 -7.059 1.00 66.88 69 ALA A O 1
ATOM 571 N N . ASP A 1 70 ? 6.657 -7.412 -7.153 1.00 70.25 70 ASP A N 1
ATOM 572 C CA . ASP A 1 70 ? 6.427 -6.302 -8.081 1.00 70.25 70 ASP A CA 1
ATOM 573 C C . ASP A 1 70 ? 5.850 -6.836 -9.401 1.00 70.25 70 ASP A C 1
ATOM 575 O O . ASP A 1 70 ? 4.844 -6.326 -9.875 1.00 70.25 70 ASP A O 1
ATOM 579 N N . LEU A 1 71 ? 6.424 -7.919 -9.945 1.00 69.75 71 LEU A N 1
ATOM 580 C CA . LEU A 1 71 ? 5.941 -8.568 -11.173 1.00 69.75 71 LEU A CA 1
ATOM 581 C C . LEU A 1 71 ? 4.536 -9.170 -11.024 1.00 69.75 71 LEU A C 1
ATOM 583 O O . LEU A 1 71 ? 3.684 -8.979 -11.889 1.00 69.75 71 LEU A O 1
ATOM 587 N N . LEU A 1 72 ? 4.281 -9.853 -9.909 1.00 69.06 72 LEU A N 1
ATOM 588 C CA . LEU A 1 72 ? 3.024 -10.541 -9.628 1.00 69.06 72 LEU A CA 1
ATOM 589 C C . LEU A 1 72 ? 1.843 -9.576 -9.544 1.00 69.06 72 LEU A C 1
ATOM 591 O O . LEU A 1 72 ? 0.745 -9.927 -9.965 1.00 69.06 72 LEU A O 1
ATOM 595 N N . ILE A 1 73 ? 2.052 -8.357 -9.043 1.00 68.81 73 ILE A N 1
ATOM 596 C CA . ILE A 1 73 ? 0.999 -7.335 -9.013 1.00 68.81 73 ILE A CA 1
ATOM 597 C C . ILE A 1 73 ? 0.546 -6.962 -10.432 1.00 68.81 73 ILE A C 1
ATOM 599 O O . ILE A 1 73 ? -0.642 -6.722 -10.645 1.00 68.81 73 ILE A O 1
ATOM 603 N N . TYR A 1 74 ? 1.443 -6.978 -11.423 1.00 65.00 74 TYR A N 1
ATOM 604 C CA . TYR A 1 74 ? 1.078 -6.765 -12.831 1.00 65.00 74 TYR A CA 1
ATOM 605 C C . TYR A 1 74 ? 0.374 -7.967 -13.451 1.00 65.00 74 TYR A C 1
ATOM 607 O O . TYR A 1 74 ? -0.504 -7.793 -14.293 1.00 65.00 74 TYR A O 1
ATOM 615 N N . GLU A 1 75 ? 0.739 -9.173 -13.025 1.00 65.31 75 GLU A N 1
ATOM 616 C CA . GLU A 1 75 ? 0.115 -10.412 -13.486 1.00 65.31 75 GLU A CA 1
ATOM 617 C C . GLU A 1 75 ? -1.274 -10.644 -12.888 1.00 65.31 75 GLU A C 1
ATOM 619 O O . GLU A 1 75 ? -2.004 -11.489 -13.404 1.00 65.31 75 GLU A O 1
ATOM 624 N N . LEU A 1 76 ? -1.674 -9.898 -11.845 1.00 64.25 76 LEU A N 1
ATOM 625 C CA . LEU A 1 76 ? -3.039 -9.937 -11.322 1.00 64.25 76 LEU A CA 1
ATOM 626 C C . LEU A 1 76 ? -4.010 -9.553 -12.451 1.00 64.25 76 LEU A C 1
ATOM 628 O O . LEU A 1 76 ? -4.128 -8.363 -12.759 1.00 64.25 76 LEU A O 1
ATOM 632 N N . PRO A 1 77 ? -4.763 -10.515 -13.036 1.00 54.28 77 PRO A N 1
ATOM 633 C CA . PRO A 1 77 ? -5.468 -10.327 -14.312 1.00 54.28 77 PRO A CA 1
ATOM 634 C C . PRO A 1 77 ? -6.531 -9.227 -14.292 1.00 54.28 77 PRO A C 1
ATOM 636 O O . PRO A 1 77 ? -7.076 -8.859 -15.329 1.00 54.28 77 PRO A O 1
ATOM 639 N N . LYS A 1 78 ? -6.868 -8.730 -13.100 1.00 51.41 78 LYS A N 1
ATOM 640 C CA . LYS A 1 78 ? -7.904 -7.734 -12.870 1.00 51.41 78 LYS A CA 1
ATOM 641 C C . LYS A 1 78 ? -7.366 -6.344 -12.557 1.00 51.41 78 LYS A C 1
ATOM 643 O O . LYS A 1 78 ? -8.179 -5.443 -12.533 1.00 51.41 78 LYS A O 1
ATOM 648 N N . PHE A 1 79 ? -6.066 -6.139 -12.332 1.00 53.44 79 PHE A N 1
ATOM 649 C CA . PHE A 1 79 ? -5.553 -4.902 -11.722 1.00 53.44 79 PHE A CA 1
ATOM 650 C C . PHE A 1 79 ? -5.408 -3.722 -12.711 1.00 53.44 79 PHE A C 1
ATOM 652 O O . PHE A 1 79 ? -5.505 -2.567 -12.299 1.00 53.44 79 PHE A O 1
ATOM 659 N N . LEU A 1 80 ? -5.322 -3.993 -14.025 1.00 44.56 80 LEU A N 1
ATOM 660 C CA . LEU A 1 80 ? -5.299 -2.962 -15.078 1.00 44.56 80 LEU A CA 1
ATOM 661 C C . LEU A 1 80 ? -6.607 -2.153 -15.215 1.00 44.56 80 LEU A C 1
ATOM 663 O O . LEU A 1 80 ? -6.529 -1.022 -15.693 1.00 44.56 80 LEU A O 1
ATOM 667 N N . PRO A 1 81 ? -7.779 -2.668 -14.780 1.00 45.31 81 PRO A N 1
ATOM 668 C CA . PRO A 1 81 ? -8.942 -1.803 -14.591 1.00 45.31 81 PRO A CA 1
ATOM 669 C C . PRO A 1 81 ? -9.729 -2.006 -13.276 1.00 45.31 81 PRO A C 1
ATOM 671 O O . PRO A 1 81 ? -10.955 -1.888 -13.306 1.00 45.31 81 PRO A O 1
ATOM 674 N N . ILE A 1 82 ? -9.110 -2.222 -12.099 1.00 47.97 82 ILE A N 1
ATOM 675 C CA . ILE A 1 82 ? -9.863 -2.047 -10.822 1.00 47.97 82 ILE A CA 1
ATOM 676 C C . ILE A 1 82 ? -9.948 -0.565 -10.446 1.00 47.97 82 ILE A C 1
ATOM 678 O O . ILE A 1 82 ? -9.533 -0.133 -9.380 1.00 47.97 82 ILE A O 1
ATOM 682 N N . LEU A 1 83 ? -10.529 0.200 -11.366 1.00 48.81 83 LEU A N 1
ATOM 683 C CA . LEU A 1 83 ? -11.178 1.491 -11.141 1.00 48.81 83 LEU A CA 1
ATOM 684 C C . LEU A 1 83 ? -12.672 1.283 -10.798 1.00 48.81 83 LEU A C 1
ATOM 686 O O . LEU A 1 83 ? -13.476 2.200 -10.899 1.00 48.81 83 LEU A O 1
ATOM 690 N N . LEU A 1 84 ? -13.066 0.050 -10.452 1.00 46.03 84 LEU A N 1
ATOM 691 C CA . LEU A 1 84 ? -14.456 -0.415 -10.466 1.00 46.03 84 LEU A CA 1
ATOM 692 C C . LEU A 1 84 ? -14.897 -1.078 -9.148 1.00 46.03 84 LEU A C 1
ATOM 694 O O . LEU A 1 84 ? -15.757 -1.959 -9.140 1.00 46.03 84 LEU A O 1
ATOM 698 N N . CYS A 1 85 ? -14.353 -0.651 -8.005 1.00 47.94 85 CYS A N 1
ATOM 699 C CA . CYS A 1 85 ? -15.102 -0.769 -6.748 1.00 47.94 85 CYS A CA 1
ATOM 700 C C . CYS A 1 85 ? -16.205 0.303 -6.782 1.00 47.94 85 CYS A C 1
ATOM 702 O O . CYS A 1 85 ? -16.013 1.434 -6.361 1.00 47.94 85 CYS A O 1
ATOM 704 N N . PHE A 1 86 ? -17.326 -0.068 -7.408 1.00 57.09 86 PHE A N 1
ATOM 705 C CA . PHE A 1 86 ? -18.323 0.812 -8.029 1.00 57.09 86 PHE A CA 1
ATOM 706 C C . PHE A 1 86 ? -19.223 1.637 -7.095 1.00 57.09 86 PHE A C 1
ATOM 708 O O . PHE A 1 86 ? -20.065 2.369 -7.598 1.00 57.09 86 PHE A O 1
ATOM 715 N N . THR A 1 87 ? -19.060 1.555 -5.777 1.00 64.94 87 THR A N 1
ATOM 716 C CA . THR A 1 87 ? -19.706 2.426 -4.776 1.00 64.94 87 THR A CA 1
ATOM 717 C C . THR A 1 87 ? -18.932 2.315 -3.456 1.00 64.94 87 THR A C 1
ATOM 719 O O . THR A 1 87 ? -18.266 1.303 -3.219 1.00 64.94 87 THR A O 1
ATOM 722 N N . GLU A 1 88 ? -19.051 3.310 -2.575 1.00 69.94 88 GLU A N 1
ATOM 723 C CA . GLU A 1 88 ? -18.549 3.248 -1.190 1.00 69.94 88 GLU A CA 1
ATOM 724 C C . GLU A 1 88 ? -19.021 1.971 -0.467 1.00 69.94 88 GLU A C 1
ATOM 726 O O . GLU A 1 88 ? -18.236 1.283 0.182 1.00 69.94 88 GLU A O 1
ATOM 731 N N . GLU A 1 89 ? -20.283 1.583 -0.670 1.00 71.06 89 GLU A N 1
ATOM 732 C CA . GLU A 1 89 ? -20.884 0.372 -0.099 1.00 71.06 89 GLU A CA 1
ATOM 733 C C . GLU A 1 89 ? -20.169 -0.914 -0.550 1.00 71.06 89 GLU A C 1
ATOM 735 O O . GLU A 1 89 ? -19.836 -1.773 0.269 1.00 71.06 89 GLU A O 1
ATOM 740 N N . ASN A 1 90 ? -19.854 -1.028 -1.845 1.00 76.25 90 ASN A N 1
ATOM 741 C CA . ASN A 1 90 ? -19.121 -2.175 -2.383 1.00 76.25 90 ASN A CA 1
ATOM 742 C C . ASN A 1 90 ? -17.686 -2.244 -1.854 1.00 76.25 90 ASN A C 1
ATOM 744 O O . ASN A 1 90 ? -17.154 -3.336 -1.634 1.00 76.25 90 ASN A O 1
ATOM 748 N N . PHE A 1 91 ? -17.047 -1.086 -1.667 1.00 82.31 91 PHE A N 1
ATOM 749 C CA . PHE A 1 91 ? -15.734 -1.018 -1.041 1.00 82.31 91 PHE A CA 1
ATOM 750 C C . PHE A 1 91 ? -15.806 -1.477 0.417 1.00 82.31 91 PHE A C 1
ATOM 752 O O . PHE A 1 91 ? -15.050 -2.365 0.807 1.00 82.31 91 PHE A O 1
ATOM 759 N N . ARG A 1 92 ? -16.762 -0.951 1.192 1.00 83.12 92 ARG A N 1
ATOM 760 C CA . ARG A 1 92 ? -16.954 -1.288 2.608 1.00 83.12 92 ARG A CA 1
ATOM 761 C C . ARG A 1 92 ? -17.222 -2.779 2.811 1.00 83.12 92 ARG A C 1
ATOM 763 O O . ARG A 1 92 ? -16.551 -3.402 3.625 1.00 83.12 92 ARG A O 1
ATOM 770 N N . GLY A 1 93 ? -18.096 -3.383 2.004 1.00 83.31 93 GLY A N 1
ATOM 771 C CA . GLY A 1 93 ? -18.368 -4.823 2.076 1.00 83.31 93 GLY A CA 1
ATOM 772 C C . GLY A 1 93 ? -17.138 -5.694 1.777 1.00 83.31 93 GLY A C 1
ATOM 773 O O . GLY A 1 93 ? -16.907 -6.704 2.441 1.00 83.31 93 GLY A O 1
ATOM 774 N N . ARG A 1 94 ? -16.294 -5.296 0.814 1.00 83.62 94 ARG A N 1
ATOM 775 C CA . ARG A 1 94 ? -15.013 -5.982 0.551 1.00 83.62 94 ARG A CA 1
ATOM 776 C C . ARG A 1 94 ? -13.995 -5.755 1.660 1.00 83.62 94 ARG A C 1
ATOM 778 O O . ARG A 1 94 ? -13.247 -6.674 1.990 1.00 83.62 94 ARG A O 1
ATOM 785 N N . TYR A 1 95 ? -13.982 -4.556 2.231 1.00 86.19 95 TYR A N 1
ATOM 786 C CA . TYR A 1 95 ? -13.130 -4.209 3.357 1.00 86.19 95 TYR A CA 1
ATOM 787 C C . TYR A 1 95 ? -13.462 -5.057 4.590 1.00 86.19 95 TYR A C 1
ATOM 789 O O . TYR A 1 95 ? -12.556 -5.574 5.235 1.00 86.19 95 TYR A O 1
ATOM 797 N N . ASP A 1 96 ? -14.742 -5.308 4.859 1.00 84.88 96 ASP A N 1
ATOM 798 C CA . ASP A 1 96 ? -15.172 -6.166 5.968 1.00 84.88 96 ASP A CA 1
ATOM 799 C C . ASP A 1 96 ? -14.672 -7.604 5.801 1.00 84.88 96 ASP A C 1
ATOM 801 O O . ASP A 1 96 ? -14.092 -8.174 6.724 1.00 84.88 96 ASP A O 1
ATOM 805 N N . VAL A 1 97 ? -14.780 -8.166 4.592 1.00 83.75 97 VAL A N 1
ATOM 806 C CA . VAL A 1 97 ? -14.217 -9.492 4.276 1.00 83.75 97 VAL A CA 1
ATOM 807 C C . VAL A 1 97 ? -12.693 -9.497 4.423 1.00 83.75 97 VAL A C 1
ATOM 809 O O . VAL A 1 97 ? -12.115 -10.466 4.929 1.00 83.75 97 VAL A O 1
ATOM 812 N N . PHE A 1 98 ? -12.035 -8.424 3.982 1.00 84.19 98 PHE A N 1
ATOM 813 C CA . PHE A 1 98 ? -10.598 -8.242 4.137 1.00 84.19 98 PHE A CA 1
ATOM 814 C C . PHE A 1 98 ? -10.206 -8.280 5.620 1.00 84.19 98 PHE A C 1
ATOM 816 O O . PHE A 1 98 ? -9.376 -9.114 5.984 1.00 84.19 98 PHE A O 1
ATOM 823 N N . ILE A 1 99 ? -10.844 -7.483 6.477 1.00 81.50 99 ILE A N 1
ATOM 824 C CA . ILE A 1 99 ? -10.583 -7.435 7.921 1.00 81.50 99 ILE A CA 1
ATOM 825 C C . ILE A 1 99 ? -10.912 -8.766 8.607 1.00 81.50 99 ILE A C 1
ATOM 827 O O . ILE A 1 99 ? -10.108 -9.268 9.394 1.00 81.50 99 ILE A O 1
ATOM 831 N N . ASP A 1 100 ? -12.042 -9.392 8.281 1.00 79.56 100 ASP A N 1
ATOM 832 C CA . ASP A 1 100 ? -12.461 -10.663 8.880 1.00 79.56 100 ASP A CA 1
ATOM 833 C C . ASP A 1 100 ? -11.478 -11.805 8.618 1.00 79.56 100 ASP A C 1
ATOM 835 O O . ASP A 1 100 ? -11.299 -12.687 9.463 1.00 79.56 100 ASP A O 1
ATOM 839 N N . LYS A 1 101 ? -10.791 -11.794 7.472 1.00 79.12 101 LYS A N 1
ATOM 840 C CA . LYS A 1 101 ? -9.687 -12.727 7.234 1.00 79.12 101 LYS A CA 1
ATOM 841 C C . LYS A 1 101 ? -8.530 -12.483 8.202 1.00 79.12 101 LYS A C 1
ATOM 843 O O . LYS A 1 101 ? -8.023 -13.448 8.763 1.00 79.12 101 LYS A O 1
ATOM 848 N N . ARG A 1 102 ? -8.149 -11.227 8.460 1.00 77.12 102 ARG A N 1
ATOM 849 C CA . ARG A 1 102 ? -7.021 -10.881 9.350 1.00 77.12 102 ARG A CA 1
ATOM 850 C C . ARG A 1 102 ? -7.332 -11.228 10.799 1.00 77.12 102 ARG A C 1
ATOM 852 O O . ARG A 1 102 ? -6.471 -11.778 11.482 1.00 77.12 102 ARG A O 1
ATOM 859 N N . LYS A 1 103 ? -8.589 -11.050 11.223 1.00 71.50 103 LYS A N 1
ATOM 860 C CA . LYS A 1 103 ? -9.082 -11.528 12.527 1.00 71.50 103 LYS A CA 1
ATOM 861 C C . LYS A 1 103 ? -8.770 -13.012 12.758 1.00 71.50 103 LYS A C 1
ATOM 863 O O . LYS A 1 103 ? -8.425 -13.402 13.865 1.00 71.50 103 LYS A O 1
ATOM 868 N N . LYS A 1 104 ? -8.852 -13.860 11.728 1.00 66.56 104 LYS A N 1
ATOM 869 C CA . LYS A 1 104 ? -8.613 -15.310 11.870 1.00 66.56 104 LYS A CA 1
ATOM 870 C C . LYS A 1 104 ? -7.140 -15.686 12.029 1.00 66.56 104 LYS A C 1
ATOM 872 O O . LYS A 1 104 ? -6.854 -16.756 12.556 1.00 66.56 104 LYS A O 1
ATOM 877 N N . PHE A 1 105 ? -6.223 -14.840 11.568 1.00 62.25 105 PHE A N 1
ATOM 878 C CA . PHE A 1 105 ? -4.787 -15.126 11.559 1.00 62.25 105 PHE A CA 1
ATOM 879 C C . PHE A 1 105 ? -4.017 -14.445 12.691 1.00 62.25 105 PHE A C 1
ATOM 881 O O . PHE A 1 105 ? -2.803 -14.606 12.761 1.00 62.25 105 PHE A O 1
ATOM 888 N N . SER A 1 106 ? -4.693 -13.720 13.586 1.00 58.25 106 SER A N 1
ATOM 889 C CA . SER A 1 106 ? -4.057 -13.108 14.752 1.00 58.25 106 SER A CA 1
ATOM 890 C C . SER A 1 106 ? -4.213 -14.018 15.983 1.00 58.25 106 SER A C 1
ATOM 892 O O . SER A 1 106 ? -5.272 -14.024 16.617 1.00 58.25 106 SER A O 1
ATOM 894 N N . PRO A 1 107 ? -3.179 -14.804 16.354 1.00 48.53 107 PRO A N 1
ATOM 895 C CA . PRO A 1 107 ? -3.230 -15.739 17.484 1.00 48.53 107 PRO A CA 1
ATOM 896 C C . PRO A 1 107 ? -3.346 -15.054 18.860 1.00 48.53 107 PRO A C 1
ATOM 898 O O . PRO A 1 107 ? -3.435 -15.741 19.873 1.00 48.53 107 PRO A O 1
ATOM 901 N N . PHE A 1 108 ? -3.365 -13.716 18.911 1.00 50.38 108 PHE A N 1
ATOM 902 C CA . PHE A 1 108 ? -3.413 -12.915 20.140 1.00 50.38 108 PHE A CA 1
ATOM 903 C C . PHE A 1 108 ? -4.783 -12.267 20.412 1.00 50.38 108 PHE A C 1
ATOM 905 O O . PHE A 1 108 ? -4.931 -11.543 21.392 1.00 50.38 108 PHE A O 1
ATOM 912 N N . LEU A 1 109 ? -5.803 -12.536 19.587 1.00 48.31 109 LEU A N 1
ATOM 913 C CA . LEU A 1 109 ? -7.146 -11.942 19.699 1.00 48.31 109 LEU A CA 1
ATOM 914 C C . LEU A 1 109 ? -8.046 -12.575 20.774 1.00 48.31 109 LEU A C 1
ATOM 916 O O . LEU A 1 109 ? -9.271 -12.527 20.673 1.00 48.31 109 LEU A O 1
ATOM 920 N N . SER A 1 110 ? -7.480 -13.144 21.839 1.00 42.69 110 SER A N 1
ATOM 921 C CA . SER A 1 110 ? -8.286 -13.699 22.934 1.00 42.69 110 SER A CA 1
ATOM 922 C C . SER A 1 110 ? -9.030 -12.641 23.758 1.00 42.69 110 SER A C 1
ATOM 924 O O . SER A 1 110 ? -9.744 -13.002 24.689 1.00 42.69 110 SER A O 1
ATOM 926 N N . GLN A 1 111 ? -8.900 -11.350 23.447 1.00 47.41 111 GLN A N 1
ATOM 927 C CA . GLN A 1 111 ? -9.706 -10.294 24.050 1.00 47.41 111 GLN A CA 1
ATOM 928 C C . GLN A 1 111 ? -10.133 -9.317 22.955 1.00 47.41 111 GLN A C 1
ATOM 930 O O . GLN A 1 111 ? -9.310 -8.624 22.364 1.00 47.41 111 GLN A O 1
ATOM 935 N N . ASN A 1 112 ? -11.431 -9.325 22.644 1.00 52.09 112 ASN A N 1
ATOM 936 C CA . ASN A 1 112 ? -12.090 -8.274 21.879 1.00 52.09 112 ASN A CA 1
ATOM 937 C C . ASN A 1 112 ? -11.591 -6.905 22.350 1.00 52.09 112 ASN A C 1
ATOM 939 O O . ASN A 1 112 ? -11.690 -6.641 23.542 1.00 52.09 112 ASN A O 1
ATOM 943 N N . GLU A 1 113 ? -11.174 -6.033 21.429 1.00 57.78 113 GLU A N 1
ATOM 944 C CA . GLU A 1 113 ? -11.660 -4.651 21.415 1.00 57.78 113 GLU A CA 1
ATOM 945 C C . GLU A 1 113 ? -11.343 -3.929 20.092 1.00 57.78 113 GLU A C 1
ATOM 947 O O . GLU A 1 113 ? -10.268 -3.392 19.853 1.00 57.78 113 GLU A O 1
ATOM 952 N N . ASN A 1 114 ? -12.401 -3.893 19.274 1.00 68.00 114 ASN A N 1
ATOM 953 C CA . ASN A 1 114 ? -12.817 -2.787 18.417 1.00 68.00 114 ASN A CA 1
ATOM 954 C C . ASN A 1 114 ? -12.178 -2.619 17.023 1.00 68.00 114 ASN A C 1
ATOM 956 O O . ASN A 1 114 ? -11.826 -1.514 16.620 1.00 68.00 114 ASN A O 1
ATOM 960 N N . PHE A 1 115 ? -12.150 -3.700 16.231 1.00 75.06 115 PHE A N 1
ATOM 961 C CA . PHE A 1 115 ? -11.938 -3.621 14.773 1.00 75.06 115 PHE A CA 1
ATOM 962 C C . PHE A 1 115 ? -12.863 -2.612 14.085 1.00 75.06 115 PHE A C 1
ATOM 964 O O . PHE A 1 115 ? -12.424 -1.949 13.152 1.00 75.06 115 PHE A O 1
ATOM 971 N N . GLU A 1 116 ? -14.111 -2.478 14.549 1.00 79.88 116 GLU A N 1
ATOM 972 C CA . GLU A 1 116 ? -15.018 -1.456 14.023 1.00 79.88 116 GLU A CA 1
ATOM 973 C C . GLU A 1 116 ? -14.521 -0.049 14.358 1.00 79.88 116 GLU A C 1
ATOM 975 O O . GLU A 1 116 ? -14.449 0.767 13.454 1.00 79.88 116 GLU A O 1
ATOM 980 N N . ALA A 1 117 ? -14.073 0.244 15.585 1.00 80.50 117 ALA A N 1
ATOM 981 C CA . ALA A 1 117 ? -13.468 1.550 15.865 1.00 80.50 117 ALA A CA 1
ATOM 982 C C . ALA A 1 117 ? -12.203 1.801 15.039 1.00 80.50 117 ALA A C 1
ATOM 984 O O . ALA A 1 117 ? -12.073 2.885 14.492 1.00 80.50 117 ALA A O 1
ATOM 985 N N . ILE A 1 118 ? -11.308 0.816 14.880 1.00 82.81 118 ILE A N 1
ATOM 986 C CA . ILE A 1 118 ? -10.120 0.963 14.016 1.00 82.81 118 ILE A CA 1
ATOM 987 C C . ILE A 1 118 ? -10.545 1.318 12.589 1.00 82.81 118 ILE A C 1
ATOM 989 O O . ILE A 1 118 ? -10.036 2.274 12.006 1.00 82.81 118 ILE A O 1
ATOM 993 N N . LYS A 1 119 ? -11.499 0.563 12.039 1.00 86.69 119 LYS A N 1
ATOM 994 C CA . LYS A 1 119 ? -12.057 0.790 10.708 1.00 86.69 119 LYS A CA 1
ATOM 995 C C . LYS A 1 119 ? -12.675 2.184 10.597 1.00 86.69 119 LYS A C 1
ATOM 997 O O . LYS A 1 119 ? -12.302 2.920 9.693 1.00 86.69 119 LYS A O 1
ATOM 1002 N N . GLU A 1 120 ? -13.552 2.577 11.515 1.00 87.62 120 GLU A N 1
ATOM 1003 C CA . GLU A 1 120 ? -14.212 3.887 11.495 1.00 87.62 120 GLU A CA 1
ATOM 1004 C C . GLU A 1 120 ? -13.217 5.043 11.679 1.00 87.62 120 GLU A C 1
ATOM 1006 O O . GLU A 1 120 ? -13.332 6.061 10.995 1.00 87.62 120 GLU A O 1
ATOM 1011 N N . THR A 1 121 ? -12.193 4.884 12.526 1.00 88.75 121 THR A N 1
ATOM 1012 C CA . THR A 1 121 ? -11.096 5.854 12.665 1.00 88.75 121 THR A CA 1
ATOM 1013 C C . THR A 1 121 ? -10.342 6.020 11.348 1.00 88.75 121 THR A C 1
ATOM 1015 O O . THR A 1 121 ? -10.122 7.150 10.920 1.00 88.75 121 THR A O 1
ATOM 1018 N N . ILE A 1 122 ? -9.979 4.921 10.676 1.00 90.50 122 ILE A N 1
ATOM 1019 C CA . ILE A 1 122 ? -9.285 4.965 9.381 1.00 90.50 122 ILE A CA 1
ATOM 1020 C C . ILE A 1 122 ? -10.172 5.615 8.314 1.00 90.50 122 ILE A C 1
ATOM 1022 O O . ILE A 1 122 ? -9.718 6.518 7.616 1.00 90.50 122 ILE A O 1
ATOM 1026 N N . PHE A 1 123 ? -11.431 5.184 8.199 1.00 90.62 123 PHE A N 1
ATOM 1027 C CA . PHE A 1 123 ? -12.370 5.683 7.189 1.00 90.62 123 PHE A CA 1
ATOM 1028 C C . PHE A 1 123 ? -12.612 7.182 7.351 1.00 90.62 123 PHE A C 1
ATOM 1030 O O . PHE A 1 123 ? -12.481 7.938 6.390 1.00 90.62 123 PHE A O 1
ATOM 1037 N N . THR A 1 124 ? -12.886 7.615 8.582 1.00 90.31 124 THR A N 1
ATOM 1038 C CA . THR A 1 124 ? -13.107 9.026 8.908 1.00 90.31 124 THR A CA 1
ATOM 1039 C C . THR A 1 124 ? -11.852 9.853 8.661 1.00 90.31 124 THR A C 1
ATOM 1041 O O . THR A 1 124 ? -11.927 10.922 8.065 1.00 90.31 124 THR A O 1
ATOM 1044 N N . ALA A 1 125 ? -10.683 9.371 9.091 1.00 90.38 125 ALA A N 1
ATOM 1045 C CA . ALA A 1 125 ? -9.442 10.116 8.933 1.00 90.38 125 ALA A CA 1
ATOM 1046 C C . ALA A 1 125 ? -9.014 10.267 7.471 1.00 90.38 125 ALA A C 1
ATOM 1048 O O . ALA A 1 125 ? -8.300 11.218 7.169 1.00 90.38 125 ALA A O 1
ATOM 1049 N N . LEU A 1 126 ? -9.410 9.347 6.591 1.00 88.56 126 LEU A N 1
ATOM 1050 C CA . LEU A 1 126 ? -9.033 9.332 5.175 1.00 88.56 126 LEU A CA 1
ATOM 1051 C C . LEU A 1 126 ? -10.177 9.771 4.252 1.00 88.56 126 LEU A C 1
ATOM 1053 O O . LEU A 1 126 ? -10.168 9.440 3.070 1.00 88.56 126 LEU A O 1
ATOM 1057 N N . ASP A 1 127 ? -11.145 10.523 4.782 1.00 88.00 127 ASP A N 1
ATOM 1058 C CA . ASP A 1 127 ? -12.254 11.114 4.025 1.00 88.00 127 ASP A CA 1
ATOM 1059 C C . ASP A 1 127 ? -13.030 10.088 3.170 1.00 88.00 127 ASP A C 1
ATOM 1061 O O . ASP A 1 127 ? -13.525 10.419 2.093 1.00 88.00 127 ASP A O 1
ATOM 1065 N N . TYR A 1 128 ? -13.125 8.834 3.630 1.00 84.44 128 TYR A N 1
ATOM 1066 C CA . TYR A 1 128 ? -13.776 7.733 2.908 1.00 84.44 128 TYR A CA 1
ATOM 1067 C C . TYR A 1 128 ? -13.165 7.423 1.523 1.00 84.44 128 TYR A C 1
ATOM 1069 O O . TYR A 1 128 ? -13.795 6.738 0.717 1.00 84.44 128 TYR A O 1
ATOM 1077 N N . ASP A 1 129 ? -11.931 7.868 1.241 1.00 81.88 129 ASP A N 1
ATOM 1078 C CA . ASP A 1 129 ? -11.236 7.586 -0.019 1.00 81.88 129 ASP A CA 1
ATOM 1079 C C . ASP A 1 129 ? -10.806 6.102 -0.087 1.00 81.88 129 ASP A C 1
ATOM 1081 O O . ASP A 1 129 ? -9.946 5.663 0.686 1.00 81.88 129 ASP A O 1
ATOM 1085 N N . PRO A 1 130 ? -11.358 5.300 -1.022 1.00 79.56 130 PRO A N 1
ATOM 1086 C CA . PRO A 1 130 ? -11.074 3.868 -1.106 1.00 79.56 130 PRO A CA 1
ATOM 1087 C C . PRO A 1 130 ? -9.602 3.518 -1.356 1.00 79.56 130 PRO A C 1
ATOM 1089 O O . PRO A 1 130 ? -9.127 2.477 -0.893 1.00 79.56 130 PRO A O 1
ATOM 1092 N N . TYR A 1 131 ? -8.875 4.353 -2.104 1.00 77.44 131 TYR A N 1
ATOM 1093 C CA . TYR A 1 131 ? -7.472 4.105 -2.433 1.00 77.44 131 TYR A CA 1
ATOM 1094 C C . TYR A 1 131 ? -6.592 4.357 -1.217 1.00 77.44 131 TYR A C 1
ATOM 1096 O O . TYR A 1 131 ? -5.767 3.511 -0.868 1.00 77.44 131 TYR A O 1
ATOM 1104 N N . GLU A 1 132 ? -6.811 5.486 -0.548 1.00 82.81 132 GLU A N 1
ATOM 1105 C CA . GLU A 1 132 ? -6.107 5.845 0.682 1.00 82.81 132 GLU A CA 1
ATOM 1106 C C . GLU A 1 132 ? -6.387 4.823 1.786 1.00 82.81 132 GLU A C 1
ATOM 1108 O O . GLU A 1 132 ? -5.449 4.304 2.393 1.00 82.81 132 GLU A O 1
ATOM 1113 N N . ILE A 1 133 ? -7.656 4.454 1.995 1.00 87.88 133 ILE A N 1
ATOM 1114 C CA . ILE A 1 133 ? -8.044 3.474 3.016 1.00 87.88 133 ILE A CA 1
ATOM 1115 C C . ILE A 1 133 ? -7.393 2.121 2.752 1.00 87.88 133 ILE A C 1
ATOM 1117 O O . ILE A 1 133 ? -6.830 1.529 3.677 1.00 87.88 133 ILE A O 1
ATOM 1121 N N . LEU A 1 134 ? -7.445 1.612 1.517 1.00 86.69 134 LEU A N 1
ATOM 1122 C CA . LEU A 1 134 ? -6.855 0.313 1.202 1.00 86.69 134 LEU A CA 1
ATOM 1123 C C . LEU A 1 134 ? -5.333 0.336 1.380 1.00 86.69 134 LEU A C 1
ATOM 1125 O O . LEU A 1 134 ? -4.793 -0.558 2.030 1.00 86.69 134 LEU A O 1
ATOM 1129 N N . MET A 1 135 ? -4.640 1.354 0.856 1.00 87.75 135 MET A N 1
ATOM 1130 C CA . MET A 1 135 ? -3.181 1.445 0.984 1.00 87.75 135 MET A CA 1
ATOM 1131 C C . MET A 1 135 ? -2.747 1.609 2.438 1.00 87.75 135 MET A C 1
ATOM 1133 O O . MET A 1 135 ? -1.850 0.895 2.890 1.00 87.75 135 MET A O 1
ATOM 1137 N N . PHE A 1 136 ? -3.409 2.493 3.188 1.00 89.38 136 PHE A N 1
ATOM 1138 C CA . PHE A 1 136 ? -3.137 2.665 4.610 1.00 89.38 136 PHE A CA 1
ATOM 1139 C C . PHE A 1 136 ? -3.386 1.370 5.380 1.00 89.38 136 PHE A C 1
ATOM 1141 O O . PHE A 1 136 ? -2.599 1.013 6.247 1.00 89.38 136 PHE A O 1
ATOM 1148 N N . SER A 1 137 ? -4.441 0.626 5.051 1.00 89.31 137 SER A N 1
ATOM 1149 C CA . SER A 1 137 ? -4.772 -0.620 5.751 1.00 89.31 137 SER A CA 1
ATOM 1150 C C . SER A 1 137 ? -3.749 -1.725 5.503 1.00 89.31 137 SER A C 1
ATOM 1152 O O . SER A 1 137 ? -3.427 -2.465 6.425 1.00 89.31 137 SER A O 1
ATOM 1154 N N . ILE A 1 138 ? -3.194 -1.814 4.291 1.00 89.44 138 ILE A N 1
ATOM 1155 C CA . ILE A 1 138 ? -2.090 -2.734 3.974 1.00 89.44 138 ILE A CA 1
ATOM 1156 C C . ILE A 1 138 ? -0.819 -2.329 4.729 1.00 89.44 138 ILE A C 1
ATOM 1158 O O . ILE A 1 138 ? -0.125 -3.174 5.296 1.00 89.44 138 ILE A O 1
ATOM 1162 N N . PHE A 1 139 ? -0.513 -1.031 4.755 1.00 88.75 139 PHE A N 1
ATOM 1163 C CA . PHE A 1 139 ? 0.601 -0.505 5.537 1.00 88.75 139 PHE A CA 1
ATOM 1164 C C . PHE A 1 139 ? 0.436 -0.838 7.024 1.00 88.75 139 PHE A C 1
ATOM 1166 O O . PHE A 1 139 ? 1.337 -1.410 7.637 1.00 88.75 139 PHE A O 1
ATOM 1173 N N . TYR A 1 140 ? -0.743 -0.537 7.571 1.00 86.50 140 TYR A N 1
ATOM 1174 C CA . TYR A 1 140 ? -1.131 -0.796 8.948 1.00 86.50 140 TYR A CA 1
ATOM 1175 C C . TYR A 1 140 ? -1.018 -2.280 9.291 1.00 86.50 140 TYR A C 1
ATOM 1177 O O . TYR A 1 140 ? -0.416 -2.615 10.307 1.00 86.50 140 TYR A O 1
ATOM 1185 N N . GLU A 1 141 ? -1.524 -3.174 8.434 1.00 85.50 141 GLU A N 1
ATOM 1186 C CA . GLU A 1 141 ? -1.418 -4.629 8.588 1.00 85.50 141 GLU A CA 1
ATOM 1187 C C . GLU A 1 141 ? 0.027 -5.062 8.822 1.00 85.50 141 GLU A C 1
ATOM 1189 O O . GLU A 1 141 ? 0.298 -5.831 9.741 1.00 85.50 141 GLU A O 1
ATOM 1194 N N . PHE A 1 142 ? 0.962 -4.544 8.030 1.00 84.25 142 PHE A N 1
ATOM 1195 C CA . PHE A 1 142 ? 2.361 -4.914 8.163 1.00 84.25 142 PHE A CA 1
ATOM 1196 C C . PHE A 1 142 ? 2.990 -4.364 9.445 1.00 84.25 142 PHE A C 1
ATOM 1198 O O . PHE A 1 142 ? 3.573 -5.125 10.217 1.00 84.25 142 PHE A O 1
ATOM 1205 N N . VAL A 1 143 ? 2.854 -3.058 9.698 1.00 78.88 143 VAL A N 1
ATOM 1206 C CA . VAL A 1 143 ? 3.533 -2.405 10.834 1.00 78.88 143 VAL A CA 1
ATOM 1207 C C . VAL A 1 143 ? 2.963 -2.834 12.185 1.00 78.88 143 VAL A C 1
ATOM 1209 O O . VAL A 1 143 ? 3.694 -2.874 13.165 1.00 78.88 143 VAL A O 1
ATOM 1212 N N . SER A 1 144 ? 1.682 -3.198 12.236 1.00 76.00 144 SER A N 1
ATOM 1213 C CA . SER A 1 144 ? 1.013 -3.693 13.445 1.00 76.00 144 SER A CA 1
ATOM 1214 C C . SER A 1 144 ? 1.071 -5.215 13.600 1.00 76.00 144 SER A C 1
ATOM 1216 O O . SER A 1 144 ? 0.472 -5.753 14.525 1.00 76.00 144 SER A O 1
ATOM 1218 N N . GLY A 1 145 ? 1.718 -5.950 12.688 1.00 70.38 145 GLY A N 1
ATOM 1219 C CA . GLY A 1 145 ? 1.739 -7.415 12.741 1.00 70.38 145 GLY A CA 1
ATOM 1220 C C . GLY A 1 145 ? 0.346 -8.055 12.651 1.00 70.38 145 GLY A C 1
ATOM 1221 O O . GLY A 1 145 ? 0.051 -8.998 13.384 1.00 70.38 145 GLY A O 1
ATOM 1222 N N . GLY A 1 146 ? -0.515 -7.538 11.772 1.00 69.69 146 GLY A N 1
ATOM 1223 C CA . GLY A 1 146 ? -1.855 -8.066 11.515 1.00 69.69 146 GLY A CA 1
ATOM 1224 C C . GLY A 1 146 ? -2.960 -7.391 12.326 1.00 69.69 146 GLY A C 1
ATOM 1225 O O . GLY A 1 146 ? -3.812 -8.080 12.881 1.00 69.69 146 GLY A O 1
ATOM 1226 N N . PHE A 1 147 ? -2.961 -6.056 12.380 1.00 69.12 147 PHE A N 1
ATOM 1227 C CA . PHE A 1 147 ? -3.920 -5.237 13.135 1.00 69.12 147 PHE A CA 1
ATOM 1228 C C . PHE A 1 147 ? -3.830 -5.435 14.655 1.00 69.12 147 PHE A C 1
ATOM 1230 O O . PHE A 1 147 ? -4.839 -5.425 15.359 1.00 69.12 147 PHE A O 1
ATOM 1237 N N . ARG A 1 148 ? -2.619 -5.633 15.190 1.00 69.12 148 ARG A N 1
ATOM 1238 C CA . ARG A 1 148 ? -2.429 -5.746 16.637 1.00 69.12 148 ARG A CA 1
ATOM 1239 C C . ARG A 1 148 ? -2.438 -4.363 17.285 1.00 69.12 148 ARG A C 1
ATOM 1241 O O . ARG A 1 148 ? -1.520 -3.564 17.097 1.00 69.12 148 ARG A O 1
ATOM 1248 N N . SER A 1 149 ? -3.454 -4.101 18.098 1.00 70.31 149 SER A N 1
ATOM 1249 C CA . SER A 1 149 ? -3.603 -2.838 18.822 1.00 70.31 149 SER A CA 1
ATOM 1250 C C . SER A 1 149 ? -4.251 -3.012 20.194 1.00 70.31 149 SER A C 1
ATOM 1252 O O . SER A 1 149 ? -4.919 -4.012 20.450 1.00 70.31 149 SER A O 1
ATOM 1254 N N . VAL A 1 150 ? -4.085 -2.007 21.051 1.00 71.88 150 VAL A N 1
ATOM 1255 C CA . VAL A 1 150 ? -4.736 -1.858 22.357 1.00 71.88 150 VAL A CA 1
ATOM 1256 C C . VAL A 1 150 ? -5.551 -0.571 22.343 1.00 71.88 150 VAL A C 1
ATOM 1258 O O . VAL A 1 150 ? -5.060 0.464 21.897 1.00 71.88 150 VAL A O 1
ATOM 1261 N N . ASN A 1 151 ? -6.789 -0.631 22.828 1.00 69.62 151 ASN A N 1
ATOM 1262 C CA . ASN A 1 151 ? -7.631 0.546 22.989 1.00 69.62 151 ASN A CA 1
ATOM 1263 C C . ASN A 1 151 ? -7.513 1.072 24.424 1.00 69.62 151 ASN A C 1
ATOM 1265 O O . ASN A 1 151 ? -7.759 0.335 25.382 1.00 69.62 151 ASN A O 1
ATOM 1269 N N . ASP A 1 152 ? -7.141 2.338 24.579 1.00 68.50 152 ASP A N 1
ATOM 1270 C CA . ASP A 1 152 ? -7.256 3.022 25.858 1.00 68.50 152 ASP A CA 1
ATOM 1271 C C . ASP A 1 152 ? -8.680 3.562 26.020 1.00 68.50 152 ASP A C 1
ATOM 1273 O O . ASP A 1 152 ? -9.035 4.625 25.507 1.00 68.50 152 ASP A O 1
ATOM 1277 N N . LYS A 1 153 ? -9.487 2.828 26.793 1.00 66.19 153 LYS A N 1
ATOM 1278 C CA . LYS A 1 153 ? -10.893 3.154 27.079 1.00 66.19 153 LYS A CA 1
ATOM 1279 C C . LYS A 1 153 ? -11.107 4.550 27.664 1.00 66.19 153 LYS A C 1
ATOM 1281 O O . LYS A 1 153 ? -12.215 5.061 27.568 1.00 66.19 153 LYS A O 1
ATOM 1286 N N . ASN A 1 154 ? -10.091 5.153 28.284 1.00 68.19 154 ASN A N 1
ATOM 1287 C CA . ASN A 1 154 ? -10.222 6.473 28.903 1.00 68.19 154 ASN A CA 1
ATOM 1288 C C . ASN A 1 154 ? -9.988 7.620 27.916 1.00 68.19 154 ASN A C 1
ATOM 1290 O O . ASN A 1 154 ? -10.514 8.711 28.122 1.00 68.19 154 ASN A O 1
ATOM 1294 N N . SER A 1 155 ? -9.180 7.397 26.878 1.00 70.31 155 SER A N 1
ATOM 1295 C CA . SER A 1 155 ? -8.823 8.425 25.894 1.00 70.31 155 SER A CA 1
ATOM 1296 C C . SER A 1 155 ? -9.398 8.172 24.500 1.00 70.31 155 SER A C 1
ATOM 1298 O O . SER A 1 155 ? -9.198 9.005 23.618 1.00 70.31 155 SER A O 1
ATOM 1300 N N . GLU A 1 156 ? -10.084 7.039 24.303 1.00 69.69 156 GLU A N 1
ATOM 1301 C CA . GLU A 1 156 ? -10.556 6.529 23.005 1.00 69.69 156 GLU A CA 1
ATOM 1302 C C . GLU A 1 156 ? -9.423 6.388 21.970 1.00 69.69 156 GLU A C 1
ATOM 1304 O O . GLU A 1 156 ? -9.651 6.359 20.760 1.00 69.69 156 GLU A O 1
ATOM 1309 N N . ARG A 1 157 ? -8.171 6.301 22.439 1.00 78.31 157 ARG A N 1
ATOM 1310 C CA . ARG A 1 157 ? -6.992 6.181 21.580 1.00 78.31 157 ARG A CA 1
ATOM 1311 C C . ARG A 1 157 ? -6.675 4.728 21.293 1.00 78.31 157 ARG A C 1
ATOM 1313 O O . ARG A 1 157 ? -6.744 3.861 22.163 1.00 78.31 157 ARG A O 1
ATOM 1320 N N . ILE A 1 158 ? -6.247 4.487 20.061 1.00 77.94 158 ILE A N 1
ATOM 1321 C CA . ILE A 1 158 ? -5.842 3.171 19.581 1.00 77.94 158 ILE A CA 1
ATOM 1322 C C . ILE A 1 158 ? -4.321 3.156 19.485 1.00 77.94 158 ILE A C 1
ATOM 1324 O O . ILE A 1 158 ? -3.737 3.891 18.692 1.00 77.94 158 ILE A O 1
ATOM 1328 N N . PHE A 1 159 ? -3.682 2.296 20.270 1.00 77.62 159 PHE A N 1
ATOM 1329 C CA . PHE A 1 159 ? -2.237 2.117 20.280 1.00 77.62 159 PHE A CA 1
ATOM 1330 C C . PHE A 1 159 ? -1.845 0.844 19.541 1.00 77.62 159 PHE A C 1
ATOM 1332 O O . PHE A 1 159 ? -2.265 -0.254 19.892 1.00 77.62 159 PHE A O 1
ATOM 1339 N N . ILE A 1 160 ? -1.019 0.990 18.516 1.00 74.81 160 ILE A N 1
ATOM 1340 C CA . ILE A 1 160 ? -0.457 -0.092 17.715 1.00 74.81 160 ILE A CA 1
ATOM 1341 C C . ILE A 1 160 ? 0.641 -0.772 18.511 1.00 74.81 160 ILE A C 1
ATOM 1343 O O . ILE A 1 160 ? 1.548 -0.091 18.980 1.00 74.81 160 ILE A O 1
ATOM 1347 N N . ILE A 1 161 ? 0.591 -2.098 18.596 1.00 67.44 161 ILE A N 1
ATOM 1348 C CA . ILE A 1 161 ? 1.702 -2.889 19.114 1.00 67.44 161 ILE A CA 1
ATOM 1349 C C . ILE A 1 161 ? 2.604 -3.249 17.938 1.00 67.44 161 ILE A C 1
ATOM 1351 O O . ILE A 1 161 ? 2.192 -4.013 17.064 1.00 67.44 161 ILE A O 1
ATOM 1355 N N . TYR A 1 162 ? 3.835 -2.746 17.931 1.00 66.75 162 TYR A N 1
ATOM 1356 C CA . TYR A 1 162 ? 4.844 -3.173 16.965 1.00 66.75 162 TYR A CA 1
ATOM 1357 C C . TYR A 1 162 ? 6.141 -3.591 17.660 1.00 66.75 162 TYR A C 1
ATOM 1359 O O . TYR A 1 162 ? 6.436 -3.187 18.785 1.00 66.75 162 TYR A O 1
ATOM 1367 N N . TYR A 1 163 ? 6.899 -4.447 16.976 1.00 56.16 163 TYR A N 1
ATOM 1368 C CA . TYR A 1 163 ? 8.206 -4.916 17.419 1.00 56.16 163 TYR A CA 1
ATOM 1369 C C . TYR A 1 163 ? 9.272 -4.140 16.653 1.00 56.16 163 TYR A C 1
ATOM 1371 O O . TYR A 1 163 ? 9.423 -4.335 15.448 1.00 56.16 163 TYR A O 1
ATOM 1379 N N . ASP A 1 164 ? 9.982 -3.240 17.334 1.00 47.31 164 ASP A N 1
ATOM 1380 C CA . ASP A 1 164 ? 10.962 -2.359 16.686 1.00 47.31 164 ASP A CA 1
ATOM 1381 C C . ASP A 1 164 ? 12.183 -3.129 16.145 1.00 47.31 164 ASP A C 1
ATOM 1383 O O . ASP A 1 164 ? 12.849 -2.685 15.211 1.00 47.31 164 ASP A O 1
ATOM 1387 N N . ARG A 1 165 ? 12.464 -4.331 16.676 1.00 49.62 165 ARG A N 1
ATOM 1388 C CA . ARG A 1 165 ? 13.541 -5.207 16.195 1.00 49.62 165 ARG A CA 1
ATOM 1389 C C . ARG A 1 165 ? 13.114 -6.666 16.197 1.00 49.62 165 ARG A C 1
ATOM 1391 O O . ARG A 1 165 ? 12.451 -7.136 17.121 1.00 49.62 165 ARG A O 1
ATOM 1398 N N . VAL A 1 166 ? 13.565 -7.414 15.189 1.00 43.38 166 VAL A N 1
ATOM 1399 C CA . VAL A 1 166 ? 13.508 -8.881 15.214 1.00 43.38 166 VAL A CA 1
ATOM 1400 C C . VAL A 1 166 ? 14.267 -9.347 16.462 1.00 43.38 166 VAL A C 1
ATOM 1402 O O . VAL A 1 166 ? 15.489 -9.261 16.514 1.00 43.38 166 VAL A O 1
ATOM 1405 N N . GLY A 1 167 ? 13.535 -9.783 17.490 1.00 40.72 167 GLY A N 1
ATOM 1406 C CA . GLY A 1 167 ? 14.105 -10.281 18.745 1.00 40.72 167 GLY A CA 1
ATOM 1407 C C . GLY A 1 167 ? 14.168 -9.301 19.925 1.00 40.72 167 GLY A C 1
ATOM 1408 O O . GLY A 1 167 ? 14.712 -9.692 20.955 1.00 40.72 167 GLY A O 1
ATOM 1409 N N . SER A 1 168 ? 13.620 -8.077 19.847 1.00 46.69 168 SER A N 1
ATOM 1410 C CA . SER A 1 168 ? 13.461 -7.239 21.052 1.00 46.69 168 SER A CA 1
ATOM 1411 C C . SER A 1 168 ? 12.189 -7.602 21.823 1.00 46.69 168 SER A C 1
ATOM 1413 O O . SER A 1 168 ? 11.110 -7.731 21.246 1.00 46.69 168 SER A O 1
ATOM 1415 N N . SER A 1 169 ? 12.309 -7.736 23.146 1.00 45.50 169 SER A N 1
ATOM 1416 C CA . SER A 1 169 ? 11.185 -7.916 24.079 1.00 45.50 169 SER A CA 1
ATOM 1417 C C . SER A 1 169 ? 10.367 -6.643 24.305 1.00 45.50 169 SER A C 1
ATOM 1419 O O . SER A 1 169 ? 9.274 -6.712 24.868 1.00 45.50 169 SER A O 1
ATOM 1421 N N . ASP A 1 170 ? 10.891 -5.491 23.888 1.00 46.94 170 ASP A N 1
ATOM 1422 C CA . ASP A 1 170 ? 10.274 -4.200 24.156 1.00 46.94 170 ASP A CA 1
ATOM 1423 C C . ASP A 1 170 ? 9.089 -3.985 23.214 1.00 46.94 170 ASP A C 1
ATOM 1425 O O . ASP A 1 170 ? 9.216 -3.988 21.989 1.00 46.94 170 ASP A O 1
ATOM 1429 N N . THR A 1 171 ? 7.909 -3.873 23.821 1.00 58.25 171 THR A N 1
ATOM 1430 C CA . THR A 1 171 ? 6.652 -3.588 23.131 1.00 58.25 171 THR A CA 1
ATOM 1431 C C . THR A 1 171 ? 6.530 -2.079 22.999 1.00 58.25 171 THR A C 1
ATOM 1433 O O . THR A 1 171 ? 6.329 -1.392 24.002 1.00 58.25 171 THR A O 1
ATOM 1436 N N . GLU A 1 172 ? 6.660 -1.562 21.781 1.00 62.56 172 GLU A N 1
ATOM 1437 C CA . GLU A 1 172 ? 6.443 -0.144 21.509 1.00 62.56 172 GLU A CA 1
ATOM 1438 C C . GLU A 1 172 ? 4.988 0.108 21.109 1.00 62.56 172 GLU A C 1
ATOM 1440 O O . GLU A 1 172 ? 4.343 -0.722 20.460 1.00 62.56 172 GLU A O 1
ATOM 1445 N N . TYR A 1 173 ? 4.480 1.270 21.523 1.00 72.19 173 TYR A N 1
ATOM 1446 C CA . TYR A 1 173 ? 3.114 1.707 21.272 1.00 72.19 173 TYR A CA 1
ATOM 1447 C C . TYR A 1 173 ? 3.125 2.964 20.406 1.00 72.19 173 TYR A C 1
ATOM 1449 O O . TYR A 1 173 ? 3.698 3.982 20.795 1.00 72.19 173 TYR A O 1
ATOM 1457 N N . LEU A 1 174 ? 2.462 2.911 19.250 1.00 76.56 174 LEU A N 1
ATOM 1458 C CA . LEU A 1 174 ? 2.237 4.078 18.392 1.00 76.56 174 LEU A CA 1
ATOM 1459 C C . LEU A 1 174 ? 0.745 4.376 18.283 1.00 76.56 174 LEU A C 1
ATOM 1461 O O . LEU A 1 174 ? -0.038 3.500 17.938 1.00 76.56 174 LEU A O 1
ATOM 1465 N N . ASP A 1 175 ? 0.351 5.617 18.547 1.00 84.62 175 ASP A N 1
ATOM 1466 C CA . ASP A 1 175 ? -1.034 6.063 18.381 1.00 84.62 175 ASP A CA 1
ATOM 1467 C C . ASP A 1 175 ? -1.438 6.027 16.891 1.00 84.62 175 ASP A C 1
ATOM 1469 O O . ASP A 1 175 ? -0.756 6.600 16.034 1.00 84.62 175 ASP A O 1
ATOM 1473 N N . LEU A 1 176 ? -2.553 5.361 16.577 1.00 87.06 176 LEU A N 1
ATOM 1474 C CA . LEU A 1 176 ? -3.114 5.268 15.228 1.00 87.06 176 LEU A CA 1
ATOM 1475 C C . LEU A 1 176 ? -3.353 6.653 14.614 1.00 87.06 176 LEU A C 1
ATOM 1477 O O . LEU A 1 176 ? -3.077 6.846 13.432 1.00 87.06 176 LEU A O 1
ATOM 1481 N N . ASN A 1 177 ? -3.801 7.634 15.400 1.00 87.69 177 ASN A N 1
ATOM 1482 C CA . ASN A 1 177 ? -4.004 8.994 14.908 1.00 87.69 177 ASN A CA 1
ATOM 1483 C C . ASN A 1 177 ? -2.679 9.640 14.508 1.00 87.69 177 ASN A C 1
ATOM 1485 O O . ASN A 1 177 ? -2.608 10.298 13.476 1.00 87.69 177 ASN A O 1
ATOM 1489 N N . VAL A 1 178 ? -1.603 9.408 15.266 1.00 86.25 178 VAL A N 1
ATOM 1490 C CA . VAL A 1 178 ? -0.266 9.898 14.893 1.00 86.25 178 VAL A CA 1
ATOM 1491 C C . VAL A 1 178 ? 0.182 9.268 13.575 1.00 86.25 178 VAL A C 1
ATOM 1493 O O . VAL A 1 178 ? 0.706 9.973 12.712 1.00 86.25 178 VAL A O 1
ATOM 1496 N N . LEU A 1 179 ? -0.065 7.970 13.389 1.00 86.06 179 LEU A N 1
ATOM 1497 C CA . LEU A 1 179 ? 0.248 7.279 12.140 1.00 86.06 179 LEU A CA 1
ATOM 1498 C C . LEU A 1 179 ? -0.574 7.816 10.955 1.00 86.06 179 LEU A C 1
ATOM 1500 O O . LEU A 1 179 ? -0.024 8.039 9.879 1.00 86.06 179 LEU A O 1
ATOM 1504 N N . LEU A 1 180 ? -1.867 8.081 11.154 1.00 88.88 180 LEU A N 1
ATOM 1505 C CA . LEU A 1 180 ? -2.753 8.680 10.149 1.00 88.88 180 LEU A CA 1
ATOM 1506 C C . LEU A 1 180 ? -2.350 10.119 9.807 1.00 88.88 180 LEU A C 1
ATOM 1508 O O . LEU A 1 180 ? -2.367 10.500 8.641 1.00 88.88 180 LEU A O 1
ATOM 1512 N N . GLU A 1 181 ? -1.943 10.925 10.788 1.00 86.88 181 GLU A N 1
ATOM 1513 C CA . GLU A 1 181 ? -1.431 12.278 10.546 1.00 86.88 181 GLU A CA 1
ATOM 1514 C C . GLU A 1 181 ? -0.129 12.256 9.740 1.00 86.88 181 GLU A C 1
ATOM 1516 O O . GLU A 1 181 ? 0.033 13.021 8.788 1.00 86.88 181 GLU A O 1
ATOM 1521 N N . GLN A 1 182 ? 0.797 11.351 10.072 1.00 82.12 182 GLN A N 1
ATOM 1522 C CA . GLN A 1 182 ? 2.005 11.139 9.270 1.00 82.12 182 GLN A CA 1
ATOM 1523 C C . GLN A 1 182 ? 1.654 10.696 7.850 1.00 82.12 182 GLN A C 1
ATOM 1525 O O . GLN A 1 182 ? 2.250 11.181 6.889 1.00 82.12 182 GLN A O 1
ATOM 1530 N N . TRP A 1 183 ? 0.653 9.827 7.710 1.00 84.75 183 TRP A N 1
ATOM 1531 C CA . TRP A 1 183 ? 0.183 9.381 6.412 1.00 84.75 183 TRP A CA 1
ATOM 1532 C C . TRP A 1 183 ? -0.389 10.541 5.578 1.00 84.75 183 TRP A C 1
ATOM 1534 O O . TRP A 1 183 ? 0.000 10.701 4.421 1.00 84.75 183 TRP A O 1
ATOM 1544 N N . LYS A 1 184 ? -1.231 11.394 6.172 1.00 83.00 184 LYS A N 1
ATOM 1545 C CA . LYS A 1 184 ? -1.911 12.521 5.507 1.00 83.00 184 LYS A CA 1
ATOM 1546 C C . LYS A 1 184 ? -1.015 13.692 5.124 1.00 83.00 184 LYS A C 1
ATOM 1548 O O . LYS A 1 184 ? -1.327 14.394 4.164 1.00 83.00 184 LYS A O 1
ATOM 1553 N N . LYS A 1 185 ? 0.090 13.925 5.843 1.00 75.88 185 LYS A N 1
ATOM 1554 C CA . LYS A 1 185 ? 1.053 14.997 5.506 1.00 75.88 185 LYS A CA 1
ATOM 1555 C C . LYS A 1 185 ? 1.596 14.890 4.080 1.00 75.88 185 LYS A C 1
ATOM 1557 O O . LYS A 1 185 ? 2.062 15.878 3.526 1.00 75.88 185 LYS A O 1
ATOM 1562 N N . GLU A 1 186 ? 1.497 13.708 3.486 1.00 66.50 186 GLU A N 1
ATOM 1563 C CA . GLU A 1 186 ? 1.905 13.410 2.121 1.00 66.50 186 GLU A CA 1
ATOM 1564 C C . GLU A 1 186 ? 0.681 13.045 1.265 1.00 66.50 186 GLU A C 1
ATOM 1566 O O . GLU A 1 186 ? 0.699 12.030 0.573 1.00 66.50 186 GLU A O 1
ATOM 1571 N N . LYS A 1 187 ? -0.413 13.827 1.355 1.00 60.69 187 LYS A N 1
ATOM 1572 C CA . LYS A 1 187 ? -1.642 13.593 0.575 1.00 60.69 187 LYS A CA 1
ATOM 1573 C C . LYS A 1 187 ? -1.302 13.588 -0.911 1.00 60.69 187 LYS A C 1
ATOM 1575 O O . LYS A 1 187 ? -0.831 14.590 -1.453 1.00 60.69 187 LYS A O 1
ATOM 1580 N N . ILE A 1 188 ? -1.527 12.453 -1.561 1.00 62.66 188 ILE A N 1
ATOM 1581 C CA . ILE A 1 188 ? -1.123 12.230 -2.943 1.00 62.66 188 ILE A CA 1
ATOM 1582 C C . ILE A 1 188 ? -2.310 11.707 -3.732 1.00 62.66 188 ILE A C 1
ATOM 1584 O O . ILE A 1 188 ? -3.019 10.804 -3.317 1.00 62.66 188 ILE A O 1
ATOM 1588 N N . VAL A 1 189 ? -2.504 12.287 -4.912 1.00 65.38 189 VAL A N 1
ATOM 1589 C CA . VAL A 1 189 ? -3.474 11.787 -5.882 1.00 65.38 189 VAL A CA 1
ATOM 1590 C C . VAL A 1 189 ? -2.840 10.609 -6.618 1.00 65.38 189 VAL A C 1
ATOM 1592 O O . VAL A 1 189 ? -1.766 10.763 -7.222 1.00 65.38 189 VAL A O 1
ATOM 1595 N N . TYR A 1 190 ? -3.487 9.446 -6.547 1.00 68.38 190 TYR A N 1
ATOM 1596 C CA . TYR A 1 190 ? -3.141 8.266 -7.337 1.00 68.38 190 TYR A CA 1
ATOM 1597 C C . TYR A 1 190 ? -4.085 8.160 -8.532 1.00 68.38 190 TYR A C 1
ATOM 1599 O O . TYR A 1 190 ? -5.299 8.264 -8.378 1.00 68.38 190 TYR A O 1
ATOM 1607 N N . ASP A 1 191 ? -3.533 7.875 -9.707 1.00 64.19 191 ASP A N 1
ATOM 1608 C CA . ASP A 1 191 ? -4.328 7.636 -10.916 1.00 64.19 191 ASP A CA 1
ATOM 1609 C C . ASP A 1 191 ? -4.694 6.146 -11.068 1.00 64.19 191 ASP A C 1
ATOM 1611 O O . ASP A 1 191 ? -5.464 5.762 -11.948 1.00 64.19 191 ASP A O 1
ATOM 1615 N N . SER A 1 192 ? -4.108 5.273 -10.237 1.00 68.06 192 SER A N 1
ATOM 1616 C CA . SER A 1 192 ? -4.357 3.829 -10.245 1.00 68.06 192 SER A CA 1
ATOM 1617 C C . SER A 1 192 ? -3.922 3.154 -8.943 1.00 68.06 192 SER A C 1
ATOM 1619 O O . SER A 1 192 ? -3.038 3.643 -8.238 1.00 68.06 192 SER A O 1
ATOM 1621 N N . VAL A 1 193 ? -4.451 1.954 -8.679 1.00 71.62 193 VAL A N 1
ATOM 1622 C CA . VAL A 1 193 ? -3.985 1.099 -7.570 1.00 71.62 193 VAL A CA 1
ATOM 1623 C C . VAL A 1 193 ? -2.503 0.712 -7.744 1.00 71.62 193 VAL A C 1
ATOM 1625 O O . VAL A 1 193 ? -1.815 0.464 -6.761 1.00 71.62 193 VAL A O 1
ATOM 1628 N N . TYR A 1 194 ? -1.966 0.701 -8.974 1.00 75.19 194 TYR A N 1
ATOM 1629 C CA . TYR A 1 194 ? -0.538 0.432 -9.207 1.00 75.19 194 TYR A CA 1
ATOM 1630 C C . TYR A 1 194 ? 0.332 1.567 -8.698 1.00 75.19 194 TYR A C 1
ATOM 1632 O O . TYR A 1 194 ? 1.328 1.329 -8.020 1.00 75.19 194 TYR A O 1
ATOM 1640 N N . GLU A 1 195 ? -0.053 2.801 -9.017 1.00 75.50 195 GLU A N 1
ATOM 1641 C CA . GLU A 1 195 ? 0.624 3.976 -8.485 1.00 75.50 195 GLU A CA 1
ATOM 1642 C C . GLU A 1 195 ? 0.524 3.999 -6.954 1.00 75.50 195 GLU A C 1
ATOM 1644 O O . GLU A 1 195 ? 1.524 4.250 -6.285 1.00 75.50 195 GLU A O 1
ATOM 1649 N N . ALA A 1 196 ? -0.641 3.637 -6.410 1.00 78.69 196 ALA A N 1
ATOM 1650 C CA . ALA A 1 196 ? -0.869 3.535 -4.974 1.00 78.69 196 ALA A CA 1
ATOM 1651 C C . ALA A 1 196 ? 0.027 2.465 -4.309 1.00 78.69 196 ALA A C 1
ATOM 1653 O O . ALA A 1 196 ? 0.655 2.742 -3.291 1.00 78.69 196 ALA A O 1
ATOM 1654 N N . TYR A 1 197 ? 0.179 1.278 -4.916 1.00 83.69 197 TYR A N 1
ATOM 1655 C CA . TYR A 1 197 ? 1.099 0.234 -4.443 1.00 83.69 197 TYR A CA 1
ATOM 1656 C C . TYR A 1 197 ? 2.557 0.699 -4.462 1.00 83.69 197 TYR A C 1
ATOM 1658 O O . TYR A 1 197 ? 3.292 0.502 -3.494 1.00 83.69 197 TYR A O 1
ATOM 1666 N N . ILE A 1 198 ? 3.006 1.308 -5.561 1.00 82.88 198 ILE A N 1
ATOM 1667 C CA . ILE A 1 198 ? 4.404 1.725 -5.645 1.00 82.88 198 ILE A CA 1
ATOM 1668 C C . ILE A 1 198 ? 4.685 2.824 -4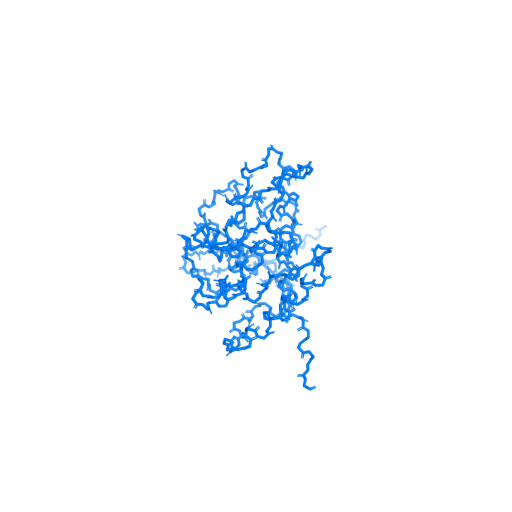.617 1.00 82.88 198 ILE A C 1
ATOM 1670 O O . ILE A 1 198 ? 5.720 2.804 -3.949 1.00 82.88 198 ILE A O 1
ATOM 1674 N N . PHE A 1 199 ? 3.734 3.738 -4.435 1.00 83.69 199 PHE A N 1
ATOM 1675 C CA . PHE A 1 199 ? 3.812 4.749 -3.395 1.00 83.69 199 PHE A CA 1
ATOM 1676 C C . PHE A 1 199 ? 3.854 4.136 -1.990 1.00 83.69 199 PHE A C 1
ATOM 1678 O O . PHE A 1 199 ? 4.704 4.515 -1.188 1.00 83.69 199 PHE A O 1
ATOM 1685 N N . LEU A 1 200 ? 3.008 3.142 -1.715 1.00 87.81 200 LEU A N 1
ATOM 1686 C CA . LEU A 1 200 ? 2.989 2.385 -0.466 1.00 87.81 200 LEU A CA 1
ATOM 1687 C C . LEU A 1 200 ? 4.375 1.795 -0.133 1.00 87.81 200 LEU A C 1
ATOM 1689 O O . LEU A 1 200 ? 4.849 1.941 0.993 1.00 87.81 200 LEU A O 1
ATOM 1693 N N . VAL A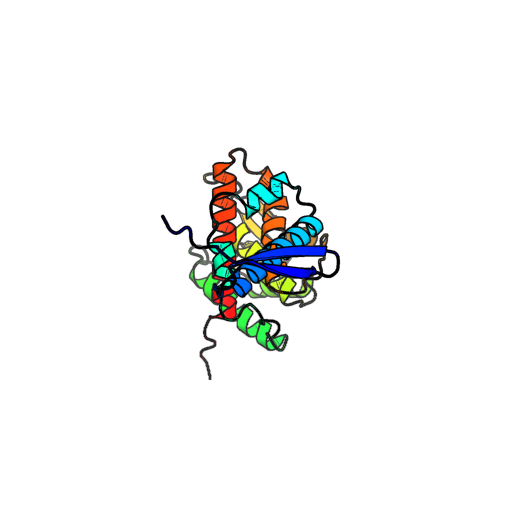 1 201 ? 5.056 1.189 -1.111 1.00 89.19 201 VAL A N 1
ATOM 1694 C CA . VAL A 1 201 ? 6.426 0.665 -0.946 1.00 89.19 201 VAL A CA 1
ATOM 1695 C C . VAL A 1 201 ? 7.435 1.780 -0.670 1.00 89.19 201 VAL A C 1
ATOM 1697 O O . VAL A 1 201 ? 8.235 1.669 0.261 1.00 89.19 201 VAL A O 1
ATOM 1700 N N . SER A 1 202 ? 7.402 2.858 -1.452 1.00 87.88 202 SER A N 1
ATOM 1701 C CA . SER A 1 202 ? 8.309 4.000 -1.282 1.00 87.88 202 SER A CA 1
ATOM 1702 C C . SER A 1 202 ? 8.139 4.672 0.083 1.00 87.88 202 SER A C 1
ATOM 1704 O O . SER A 1 202 ? 9.120 5.021 0.738 1.00 87.88 202 SER A O 1
ATOM 1706 N N . LYS A 1 203 ? 6.897 4.803 0.552 1.00 85.81 203 LYS A N 1
ATOM 1707 C CA . LYS A 1 203 ? 6.567 5.385 1.854 1.00 85.81 203 LYS A CA 1
ATOM 1708 C C . LYS A 1 203 ? 7.005 4.491 3.004 1.00 85.81 203 LYS A C 1
ATOM 1710 O O . LYS A 1 203 ? 7.604 4.982 3.956 1.00 85.81 203 LYS A O 1
ATOM 1715 N N . TYR A 1 204 ? 6.792 3.179 2.887 1.00 87.75 204 TYR A N 1
ATOM 1716 C CA . TYR A 1 204 ? 7.324 2.216 3.849 1.00 87.75 204 TYR A CA 1
ATOM 1717 C C . TYR A 1 204 ? 8.845 2.369 4.002 1.00 87.75 204 TYR A C 1
ATOM 1719 O O . TYR A 1 204 ? 9.338 2.531 5.120 1.00 87.75 204 TYR A O 1
ATOM 1727 N N . TYR A 1 205 ? 9.575 2.412 2.881 1.00 88.44 205 TYR A N 1
ATOM 1728 C CA . TYR A 1 205 ? 11.021 2.630 2.891 1.00 88.44 205 TYR A CA 1
ATOM 1729 C C . TYR A 1 205 ? 11.396 3.945 3.586 1.00 88.44 205 TYR A C 1
ATOM 1731 O O . TYR A 1 205 ? 12.259 3.957 4.456 1.00 88.44 205 TYR A O 1
ATOM 1739 N N . LYS A 1 206 ? 10.720 5.049 3.264 1.00 86.00 206 LYS A N 1
ATOM 1740 C CA . LYS A 1 206 ? 11.003 6.356 3.870 1.00 86.00 206 LYS A CA 1
ATOM 1741 C C . LYS A 1 206 ? 10.789 6.370 5.387 1.00 86.00 206 LYS A C 1
ATOM 1743 O O . LYS A 1 206 ? 11.559 6.989 6.117 1.00 86.00 206 LYS A O 1
ATOM 1748 N N . CYS A 1 207 ? 9.750 5.691 5.866 1.00 81.44 207 CYS A N 1
ATOM 1749 C CA . CYS A 1 207 ? 9.404 5.658 7.285 1.00 81.44 207 CYS A CA 1
ATOM 1750 C C . CYS A 1 207 ? 10.279 4.693 8.103 1.00 81.44 207 CYS A C 1
ATOM 1752 O O . CYS A 1 207 ? 10.556 4.968 9.272 1.00 81.44 207 CYS A O 1
ATOM 1754 N N . TYR A 1 208 ? 10.700 3.567 7.518 1.00 81.00 208 TYR A N 1
ATOM 1755 C CA . TYR A 1 208 ? 11.325 2.465 8.262 1.00 81.00 208 TYR A CA 1
ATOM 1756 C C . TYR A 1 208 ? 12.722 2.075 7.774 1.00 81.00 208 TYR A C 1
ATOM 1758 O O . TYR A 1 208 ? 13.430 1.376 8.492 1.00 81.00 208 TYR A O 1
ATOM 1766 N N . GLY A 1 209 ? 13.166 2.547 6.609 1.00 83.50 209 GLY A N 1
ATOM 1767 C CA . GLY A 1 209 ? 14.443 2.162 6.003 1.00 83.50 209 GLY A CA 1
ATOM 1768 C C . GLY A 1 209 ? 15.645 2.462 6.897 1.00 83.50 209 GLY A C 1
ATOM 1769 O O . GLY A 1 209 ? 16.513 1.612 7.074 1.00 83.50 209 GLY A O 1
ATOM 1770 N N . ASN A 1 210 ? 15.627 3.616 7.570 1.00 83.81 210 ASN A N 1
ATOM 1771 C CA . ASN A 1 210 ? 16.688 4.040 8.491 1.00 83.81 210 ASN A CA 1
ATOM 1772 C C . ASN A 1 210 ? 16.740 3.240 9.806 1.00 83.81 210 ASN A C 1
ATOM 1774 O O . ASN A 1 210 ? 17.642 3.466 10.609 1.00 83.81 210 ASN A O 1
ATOM 1778 N N . ARG A 1 211 ? 15.790 2.327 10.060 1.00 81.88 211 ARG A N 1
ATOM 1779 C CA . ARG A 1 211 ? 15.816 1.456 11.250 1.00 81.88 211 ARG A CA 1
ATOM 1780 C C . ARG A 1 211 ? 16.734 0.243 11.084 1.00 81.88 211 ARG A C 1
ATOM 1782 O O . ARG A 1 211 ? 17.019 -0.443 12.062 1.00 81.88 211 ARG A O 1
ATOM 1789 N N . TYR A 1 212 ? 17.200 -0.026 9.867 1.00 81.44 212 TYR A N 1
ATOM 1790 C CA . TYR A 1 212 ? 18.023 -1.187 9.554 1.00 81.44 212 TYR A CA 1
ATOM 1791 C C . TYR A 1 212 ? 19.481 -0.772 9.373 1.00 81.44 212 TYR A C 1
ATOM 1793 O O . TYR A 1 212 ? 19.819 -0.021 8.463 1.00 81.44 212 TYR A O 1
ATOM 1801 N N . ASN A 1 213 ? 20.353 -1.299 10.233 1.00 79.81 213 ASN A N 1
ATOM 1802 C CA . ASN A 1 213 ? 21.800 -1.093 10.119 1.00 79.81 213 ASN A CA 1
ATOM 1803 C C . ASN A 1 213 ? 22.443 -2.033 9.088 1.00 79.81 213 ASN A C 1
ATOM 1805 O O . ASN A 1 213 ? 23.489 -1.709 8.532 1.00 79.81 213 ASN A O 1
ATOM 1809 N N . ASP A 1 214 ? 21.830 -3.196 8.843 1.00 86.00 214 ASP A N 1
ATOM 1810 C CA . ASP A 1 214 ? 22.268 -4.151 7.830 1.00 86.00 214 ASP A CA 1
ATOM 1811 C C . ASP A 1 214 ? 21.404 -4.050 6.569 1.00 86.00 214 ASP A C 1
ATOM 1813 O O . ASP A 1 214 ? 20.170 -4.053 6.612 1.00 86.00 214 ASP A O 1
ATOM 1817 N N . LYS A 1 215 ? 22.076 -3.994 5.416 1.00 84.19 215 LYS A N 1
ATOM 1818 C CA . LYS A 1 215 ? 21.413 -3.880 4.118 1.00 84.19 215 LYS A CA 1
ATOM 1819 C C . LYS A 1 215 ? 20.612 -5.140 3.780 1.00 84.19 215 LYS A C 1
ATOM 1821 O O . LYS A 1 215 ? 19.555 -5.024 3.164 1.00 84.19 215 LYS A O 1
ATOM 1826 N N . ASN A 1 216 ? 21.072 -6.336 4.157 1.00 85.00 216 ASN A N 1
ATOM 1827 C CA . ASN A 1 216 ? 20.338 -7.562 3.836 1.00 85.00 216 ASN A CA 1
ATOM 1828 C C . ASN A 1 216 ? 19.052 -7.669 4.657 1.00 85.00 216 ASN A C 1
ATOM 1830 O O . ASN A 1 216 ? 18.019 -8.046 4.103 1.00 85.00 216 ASN A O 1
ATOM 1834 N N . ASP A 1 217 ? 19.087 -7.281 5.931 1.00 84.25 217 ASP A N 1
ATOM 1835 C CA . ASP A 1 217 ? 17.899 -7.215 6.785 1.00 84.25 217 ASP A CA 1
ATOM 1836 C C . ASP A 1 217 ? 16.863 -6.226 6.244 1.00 84.25 217 ASP A C 1
ATOM 1838 O O . ASP A 1 217 ? 15.685 -6.578 6.124 1.00 84.25 217 ASP A O 1
ATOM 1842 N N . LEU A 1 218 ? 17.301 -5.032 5.825 1.00 86.38 218 LEU A N 1
ATOM 1843 C CA . LEU A 1 218 ? 16.442 -4.054 5.153 1.00 86.38 218 LEU A CA 1
ATOM 1844 C C . LEU A 1 218 ? 15.768 -4.659 3.916 1.00 86.38 218 LEU A C 1
ATOM 1846 O O . LEU A 1 218 ? 14.549 -4.590 3.761 1.00 86.38 218 LEU A O 1
ATOM 1850 N N . LEU A 1 219 ? 16.551 -5.287 3.037 1.00 85.62 219 LEU A N 1
ATOM 1851 C CA . LEU A 1 219 ? 16.043 -5.882 1.799 1.00 85.62 219 LEU A CA 1
ATOM 1852 C C . LEU A 1 219 ? 15.078 -7.038 2.065 1.00 85.62 219 LEU A C 1
ATOM 1854 O O . LEU A 1 219 ? 14.062 -7.166 1.380 1.00 85.62 219 LEU A O 1
ATOM 1858 N N . ASN A 1 220 ? 15.370 -7.880 3.054 1.00 84.88 220 ASN A N 1
ATOM 1859 C CA . ASN A 1 220 ? 14.479 -8.958 3.466 1.00 84.88 220 ASN A CA 1
ATOM 1860 C C . ASN A 1 220 ? 13.161 -8.404 4.008 1.00 84.88 220 ASN A C 1
ATOM 1862 O O . ASN A 1 220 ? 12.098 -8.936 3.682 1.00 84.88 220 ASN A O 1
ATOM 1866 N N . ASN A 1 221 ? 13.211 -7.302 4.756 1.00 85.94 221 ASN A N 1
ATOM 1867 C CA . ASN A 1 221 ? 12.009 -6.662 5.256 1.00 85.94 221 ASN A CA 1
ATOM 1868 C C . ASN A 1 221 ? 11.186 -6.002 4.136 1.00 85.94 221 ASN A C 1
ATOM 1870 O O . ASN A 1 221 ? 9.990 -6.262 4.031 1.00 85.94 221 ASN A O 1
ATOM 1874 N N . ILE A 1 222 ? 11.821 -5.272 3.212 1.00 87.88 222 ILE A N 1
ATOM 1875 C CA . ILE A 1 222 ? 11.152 -4.718 2.021 1.00 87.88 222 ILE A CA 1
ATOM 1876 C C . ILE A 1 222 ? 10.493 -5.836 1.198 1.00 87.88 222 ILE A C 1
ATOM 1878 O O . ILE A 1 222 ? 9.373 -5.675 0.712 1.00 87.88 222 ILE A O 1
ATOM 1882 N N . ARG A 1 223 ? 11.153 -6.991 1.038 1.00 85.88 223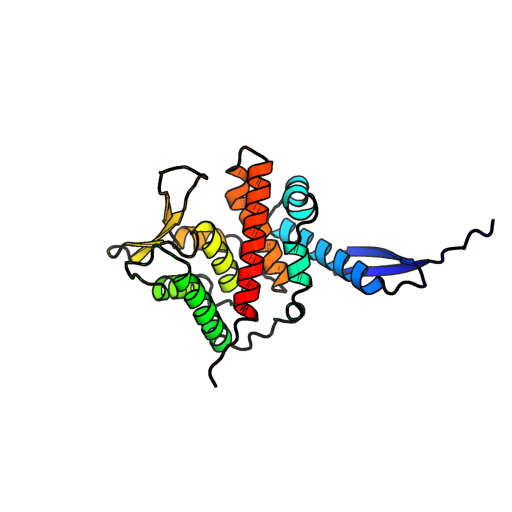 ARG A N 1
ATOM 1883 C CA . ARG A 1 223 ? 10.562 -8.160 0.362 1.00 85.88 223 ARG A CA 1
ATOM 1884 C C . ARG A 1 223 ? 9.339 -8.688 1.105 1.00 85.88 223 ARG A C 1
ATOM 1886 O O . ARG A 1 223 ? 8.329 -8.951 0.457 1.00 85.88 223 ARG A O 1
ATOM 1893 N N . ALA A 1 224 ? 9.416 -8.818 2.429 1.00 85.62 224 ALA A N 1
ATOM 1894 C CA . ALA A 1 224 ? 8.284 -9.232 3.251 1.00 85.62 224 ALA A CA 1
ATOM 1895 C C . ALA A 1 224 ? 7.115 -8.243 3.127 1.00 85.62 224 ALA A C 1
ATOM 1897 O O . ALA A 1 224 ? 5.987 -8.664 2.894 1.00 85.62 224 ALA A O 1
ATOM 1898 N N . PHE A 1 225 ? 7.392 -6.939 3.173 1.00 88.81 225 PHE A N 1
ATOM 1899 C CA . PHE A 1 225 ? 6.394 -5.888 2.998 1.00 88.81 225 PHE A CA 1
ATOM 1900 C C . PHE A 1 225 ? 5.688 -5.978 1.642 1.00 88.81 225 PHE A C 1
ATOM 1902 O O . PHE A 1 225 ? 4.461 -6.012 1.574 1.00 88.81 225 PHE A O 1
ATOM 1909 N N . LYS A 1 226 ? 6.457 -6.084 0.552 1.00 87.94 226 LYS A N 1
ATOM 1910 C CA . LYS A 1 226 ? 5.913 -6.237 -0.806 1.00 87.94 226 LYS A CA 1
ATOM 1911 C C . LYS A 1 226 ? 5.071 -7.504 -0.950 1.00 87.94 226 LYS A C 1
ATOM 1913 O O . LYS A 1 226 ? 4.028 -7.480 -1.599 1.00 87.94 226 LYS A O 1
ATOM 1918 N N . TRP A 1 227 ? 5.494 -8.601 -0.322 1.00 85.62 227 TRP A N 1
ATOM 1919 C CA . TRP A 1 227 ? 4.730 -9.846 -0.292 1.00 85.62 227 TRP A CA 1
ATOM 1920 C C . TRP A 1 227 ? 3.414 -9.701 0.479 1.00 85.62 227 TRP A C 1
ATOM 1922 O O . TRP A 1 227 ? 2.374 -10.156 0.002 1.00 85.62 227 TRP A O 1
ATOM 1932 N N . THR A 1 228 ? 3.428 -9.031 1.634 1.00 86.31 228 THR A N 1
ATOM 1933 C CA . THR A 1 228 ? 2.210 -8.694 2.382 1.00 86.31 228 THR A CA 1
ATOM 1934 C C . THR A 1 228 ? 1.277 -7.852 1.526 1.00 86.31 228 THR A C 1
ATOM 1936 O O . THR A 1 228 ? 0.125 -8.229 1.350 1.00 86.31 228 THR A O 1
ATOM 1939 N N . ALA A 1 229 ? 1.779 -6.788 0.896 1.00 87.56 229 ALA A N 1
ATOM 1940 C CA . ALA A 1 229 ? 0.973 -5.946 0.022 1.00 87.56 229 ALA A CA 1
ATOM 1941 C C . ALA A 1 229 ? 0.331 -6.734 -1.127 1.00 87.56 229 ALA A C 1
ATOM 1943 O O . ALA A 1 229 ? -0.877 -6.637 -1.335 1.00 87.56 229 ALA A O 1
ATOM 1944 N N . TYR A 1 230 ? 1.100 -7.575 -1.822 1.00 85.19 230 TYR A N 1
ATOM 1945 C CA . TYR A 1 230 ? 0.569 -8.451 -2.865 1.00 85.19 230 TYR A CA 1
ATOM 1946 C C . TYR A 1 230 ? -0.561 -9.358 -2.351 1.00 85.19 230 TYR A C 1
ATOM 1948 O O . TYR A 1 230 ? -1.637 -9.395 -2.952 1.00 85.19 230 TYR A O 1
ATOM 1956 N N . ASN A 1 231 ? -0.352 -10.066 -1.237 1.00 84.00 231 ASN A N 1
ATOM 1957 C CA . ASN A 1 231 ? -1.366 -10.968 -0.685 1.00 84.00 231 ASN A CA 1
ATOM 1958 C C . ASN A 1 231 ? -2.609 -10.216 -0.210 1.00 84.00 231 ASN A C 1
ATOM 1960 O O . ASN A 1 231 ? -3.725 -10.682 -0.426 1.00 84.00 231 ASN A O 1
ATOM 1964 N N . SER A 1 232 ? -2.435 -9.038 0.381 1.00 85.69 232 SER A N 1
ATOM 1965 C CA . SER A 1 232 ? -3.540 -8.204 0.841 1.00 85.69 232 SER A CA 1
ATOM 1966 C C . SER A 1 232 ? -4.390 -7.687 -0.312 1.00 85.69 232 SER A C 1
ATOM 1968 O O . SER A 1 232 ? -5.618 -7.721 -0.232 1.00 85.69 232 SER A O 1
ATOM 1970 N N . LEU A 1 233 ? -3.765 -7.325 -1.434 1.00 83.44 233 LEU A N 1
ATOM 1971 C CA . LEU A 1 233 ? -4.475 -6.998 -2.671 1.00 83.44 233 LEU A CA 1
ATOM 1972 C C . LEU A 1 233 ? -5.178 -8.230 -3.259 1.00 83.44 233 LEU A C 1
ATOM 1974 O O . LEU A 1 233 ? -6.330 -8.134 -3.688 1.00 83.44 233 LEU A O 1
ATOM 1978 N N . CYS A 1 234 ? -4.527 -9.398 -3.247 1.00 80.38 234 CYS A N 1
ATOM 1979 C CA . CYS A 1 234 ? -5.145 -10.650 -3.684 1.00 80.38 234 CYS A CA 1
ATOM 1980 C C . CYS A 1 234 ? -6.390 -10.973 -2.859 1.00 80.38 234 CYS A C 1
ATOM 1982 O O . CYS A 1 234 ? -7.451 -11.264 -3.408 1.00 80.38 234 CYS A O 1
ATOM 1984 N N . ASP A 1 235 ? -6.290 -10.870 -1.540 1.00 80.88 235 ASP A N 1
ATOM 1985 C CA . ASP A 1 235 ? -7.429 -11.057 -0.664 1.00 80.88 235 ASP A CA 1
ATOM 1986 C C . ASP A 1 235 ? -8.512 -10.027 -0.951 1.00 80.88 235 ASP A C 1
ATOM 1988 O O . ASP A 1 235 ? -9.654 -10.406 -1.183 1.00 80.88 235 ASP A O 1
ATOM 1992 N N . PHE A 1 236 ? -8.200 -8.740 -1.001 1.00 81.88 236 PHE A N 1
ATOM 1993 C CA . PHE A 1 236 ? -9.221 -7.717 -1.203 1.00 81.88 236 PHE A CA 1
ATOM 1994 C C . PHE A 1 236 ? -10.003 -7.904 -2.524 1.00 81.88 236 PHE A C 1
ATOM 1996 O O . PHE A 1 236 ? -11.237 -7.820 -2.558 1.00 81.88 236 PHE A O 1
ATOM 2003 N N . PHE A 1 237 ? -9.311 -8.232 -3.620 1.00 77.81 237 PHE A N 1
ATOM 2004 C CA . PHE A 1 237 ? -9.932 -8.321 -4.946 1.00 77.81 237 PHE A CA 1
ATOM 2005 C C . PHE A 1 237 ? -10.465 -9.709 -5.320 1.00 77.81 237 PHE A C 1
ATOM 2007 O O . PHE A 1 237 ? -11.443 -9.799 -6.071 1.00 77.81 237 PHE A O 1
ATOM 2014 N N . TYR A 1 238 ? -9.868 -10.784 -4.801 1.00 75.00 238 TYR A N 1
ATOM 2015 C CA . TYR A 1 238 ? -10.187 -12.168 -5.179 1.00 75.00 238 TYR A CA 1
ATOM 2016 C C . TYR A 1 238 ? -10.794 -12.997 -4.047 1.00 75.00 238 TYR A C 1
ATOM 2018 O O . TYR A 1 238 ? -11.154 -14.151 -4.277 1.00 75.00 238 TYR A O 1
ATOM 2026 N N . SER A 1 239 ? -10.988 -12.432 -2.849 1.00 68.88 239 SER A N 1
ATOM 2027 C CA . SER A 1 239 ? -11.932 -13.026 -1.900 1.00 68.88 239 SER A CA 1
ATOM 2028 C C . SER A 1 239 ? -13.290 -13.128 -2.578 1.00 68.88 239 SER A C 1
ATOM 2030 O O . SER A 1 239 ? -13.880 -12.111 -2.948 1.00 68.88 239 SER A O 1
ATOM 2032 N N . ASN A 1 240 ? -13.788 -14.350 -2.759 1.00 56.44 240 ASN A N 1
ATOM 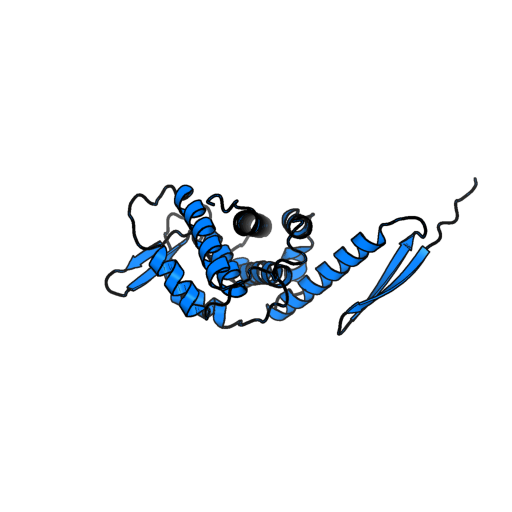2033 C CA . ASN A 1 240 ? -15.153 -14.536 -3.216 1.00 56.44 240 ASN A CA 1
ATOM 2034 C C . ASN A 1 240 ? -16.082 -13.852 -2.207 1.00 56.44 240 ASN A C 1
ATOM 2036 O O . ASN A 1 240 ? -16.101 -14.226 -1.033 1.00 56.44 240 ASN A O 1
ATOM 2040 N N . VAL A 1 241 ? -16.888 -12.899 -2.672 1.00 50.59 241 VAL A N 1
ATOM 2041 C CA . VAL A 1 241 ? -18.125 -12.531 -1.982 1.00 50.59 241 VAL A CA 1
ATOM 2042 C C . VAL A 1 241 ? -19.091 -13.688 -2.238 1.00 50.59 241 VAL A C 1
ATOM 2044 O O . VAL A 1 241 ? -19.945 -13.621 -3.114 1.00 50.59 241 VAL A O 1
ATOM 2047 N N . ILE A 1 242 ? -18.895 -14.823 -1.561 1.00 46.19 242 ILE A N 1
ATOM 2048 C CA . ILE A 1 242 ? -19.956 -15.828 -1.492 1.00 46.19 242 ILE A CA 1
ATOM 2049 C C . ILE A 1 242 ? -20.937 -15.300 -0.461 1.00 46.19 242 ILE A C 1
ATOM 2051 O O . ILE A 1 242 ? -20.655 -15.378 0.735 1.00 46.19 242 ILE A O 1
ATOM 2055 N N . LYS A 1 243 ? -22.043 -14.741 -0.952 1.00 37.22 243 LYS A N 1
ATOM 2056 C CA . LYS A 1 243 ? -23.403 -14.883 -0.413 1.00 37.22 243 LYS A CA 1
ATOM 2057 C C . LYS A 1 243 ? -24.358 -14.061 -1.283 1.00 37.22 243 LYS A C 1
ATOM 2059 O O . LYS A 1 243 ? -24.655 -12.909 -0.982 1.00 37.22 243 LYS A O 1
ATOM 2064 N N . GLY A 1 244 ? -24.767 -14.673 -2.391 1.00 33.00 244 GLY A N 1
ATOM 2065 C CA . GLY A 1 244 ? -26.141 -14.577 -2.878 1.00 33.00 244 GLY A CA 1
ATOM 2066 C C . GLY A 1 244 ? -26.849 -15.842 -2.428 1.00 33.00 244 GLY A C 1
ATOM 2067 O O . GLY A 1 244 ? -26.219 -16.913 -2.600 1.00 33.00 244 GLY A O 1
#